Protein AF-A0A2N3E1H2-F1 (afdb_monomer_lite)

Foldseek 3Di:
DDDDDDDDDDDDDDDDDDDDDDDDDPDPPDPPPPPPPPDPVVVVVVVLVPDDQDCVLVVVLVVVLVVLLVVLVVVCCVPQNPVRVVVDDPVRVVVSCCSSVVVNCVSVVVSVVVSVVVVVVSVVVVVVVVVVCVVCPPVVVVVVVVVVVVVVVVVVVVVVVVVVVVVVVVVVVVVVVVVVVVVVVVVVVVVVVVVVVVVD

Structure (mmCIF, N/CA/C/O backbone):
data_AF-A0A2N3E1H2-F1
#
_entry.id   AF-A0A2N3E1H2-F1
#
loop_
_atom_site.group_PDB
_atom_site.id
_atom_site.type_symbol
_atom_site.label_atom_id
_atom_site.label_alt_id
_atom_site.label_comp_id
_atom_site.label_asym_id
_atom_site.label_entity_id
_atom_site.label_seq_id
_atom_site.pdbx_PDB_ins_code
_atom_site.Cartn_x
_atom_site.Cartn_y
_atom_site.Cartn_z
_atom_site.occupancy
_atom_site.B_iso_or_equiv
_atom_site.auth_seq_id
_atom_site.auth_comp_id
_atom_site.auth_asym_id
_atom_site.auth_atom_id
_atom_site.pdbx_PDB_model_num
ATOM 1 N N . MET A 1 1 ? -14.888 -95.686 50.776 1.00 40.44 1 MET A N 1
ATOM 2 C CA . MET A 1 1 ? -13.886 -95.602 51.864 1.00 40.44 1 MET A CA 1
ATOM 3 C C . MET A 1 1 ? -13.630 -94.112 52.095 1.00 40.44 1 MET A C 1
ATOM 5 O O . MET A 1 1 ? -13.231 -93.466 51.144 1.00 40.44 1 MET A O 1
ATOM 9 N N . LYS A 1 2 ? -14.212 -93.496 53.140 1.00 40.00 2 LYS A N 1
ATOM 10 C CA . LYS A 1 2 ? -13.667 -93.374 54.519 1.00 40.00 2 LYS A CA 1
ATOM 11 C C . LYS A 1 2 ? -12.636 -92.221 54.528 1.00 40.00 2 LYS A C 1
ATOM 13 O O . LYS A 1 2 ? -11.633 -92.374 53.855 1.00 40.00 2 LYS A O 1
ATOM 18 N N . ASN A 1 3 ? -12.811 -91.038 55.129 1.00 42.25 3 ASN A N 1
ATOM 19 C CA . ASN A 1 3 ? -13.480 -90.558 56.355 1.00 42.25 3 ASN A CA 1
ATOM 20 C C . ASN A 1 3 ? -13.735 -89.025 56.214 1.00 42.25 3 ASN A C 1
ATOM 22 O O . ASN A 1 3 ? -12.959 -88.378 55.520 1.00 42.25 3 ASN A O 1
ATOM 26 N N . LYS A 1 4 ? -14.874 -88.451 56.647 1.00 45.56 4 LYS A N 1
ATOM 27 C CA . LYS A 1 4 ? -15.271 -88.026 58.021 1.00 45.56 4 LYS A CA 1
ATOM 28 C C . LYS A 1 4 ? -14.518 -86.783 58.531 1.00 45.56 4 LYS A C 1
ATOM 30 O O . LYS A 1 4 ? -13.309 -86.852 58.699 1.00 45.56 4 LYS A O 1
ATOM 35 N N . ASP A 1 5 ? -15.220 -85.651 58.661 1.00 42.03 5 ASP A N 1
ATOM 36 C CA . ASP A 1 5 ? -15.651 -84.997 59.932 1.00 42.03 5 ASP A CA 1
ATOM 37 C C . ASP A 1 5 ? -14.684 -83.810 60.193 1.00 42.03 5 ASP A C 1
ATOM 39 O O . ASP A 1 5 ? -13.508 -83.946 59.890 1.00 42.03 5 ASP A O 1
ATOM 43 N N . MET A 1 6 ? -14.996 -82.585 60.625 1.00 46.97 6 MET A N 1
ATOM 44 C CA . MET A 1 6 ? -15.938 -81.973 61.575 1.00 46.97 6 MET A CA 1
ATOM 45 C C . MET A 1 6 ? -16.031 -80.472 61.183 1.00 46.97 6 MET A C 1
ATOM 47 O O . MET A 1 6 ? -15.024 -79.893 60.788 1.00 46.97 6 MET A O 1
ATOM 51 N N . ALA A 1 7 ? -17.203 -79.839 61.078 1.00 44.09 7 ALA A N 1
ATOM 52 C CA . ALA A 1 7 ? -17.885 -79.078 62.139 1.00 44.09 7 ALA A CA 1
ATOM 53 C C . ALA A 1 7 ? -17.027 -78.006 62.854 1.00 44.09 7 ALA A C 1
ATOM 55 O O . ALA A 1 7 ? -16.109 -78.366 63.584 1.00 44.09 7 ALA A O 1
ATOM 56 N N . SER A 1 8 ? -17.383 -76.722 62.682 1.00 46.22 8 SER A N 1
ATOM 57 C CA . SER A 1 8 ? -17.367 -75.611 63.673 1.00 46.22 8 SER A CA 1
ATOM 58 C C . SER A 1 8 ? -17.885 -74.337 62.964 1.00 46.22 8 SER A C 1
ATOM 60 O O . SER A 1 8 ? -17.342 -73.968 61.928 1.00 46.22 8 SER A O 1
ATOM 62 N N . SER A 1 9 ? -19.077 -73.825 63.294 1.00 38.97 9 SER A N 1
ATOM 63 C CA . SER A 1 9 ? -19.296 -72.745 64.285 1.00 38.97 9 SER A CA 1
ATOM 64 C C . SER A 1 9 ? -18.746 -71.401 63.777 1.00 38.97 9 SER A C 1
ATOM 66 O O . SER A 1 9 ? -17.544 -71.241 63.637 1.00 38.97 9 SER A O 1
ATOM 68 N N . GLU A 1 10 ? -19.605 -70.510 63.279 1.00 36.06 10 GLU A N 1
ATOM 69 C CA . GLU A 1 10 ? -20.237 -69.410 64.039 1.00 36.06 10 GLU A CA 1
ATOM 70 C C . GLU A 1 10 ? -19.417 -68.103 64.014 1.00 36.06 10 GLU A C 1
ATOM 72 O O . GLU A 1 10 ? -18.225 -68.087 64.291 1.00 36.06 10 GLU A O 1
ATOM 77 N N . THR A 1 11 ? -20.142 -67.009 63.747 1.00 35.19 11 THR A N 1
ATOM 78 C CA . THR A 1 11 ? -19.901 -65.653 64.281 1.00 35.19 11 THR A CA 1
ATOM 79 C C . THR A 1 11 ? -18.856 -64.759 63.588 1.00 35.19 11 THR A C 1
ATOM 81 O O . THR A 1 11 ? -17.674 -64.755 63.897 1.00 35.19 11 THR A O 1
ATOM 84 N N . GLN A 1 12 ? -19.357 -63.959 62.635 1.00 38.00 12 GLN A N 1
ATOM 85 C CA . GLN A 1 12 ? -19.589 -62.504 62.774 1.00 38.00 12 GLN A CA 1
ATOM 86 C C . GLN A 1 12 ? -18.510 -61.642 63.474 1.00 38.00 12 GLN A C 1
ATOM 88 O O . GLN A 1 12 ? -18.260 -61.839 64.656 1.00 38.00 12 GLN A O 1
ATOM 93 N N . GLN A 1 13 ? -17.990 -60.632 62.751 1.00 38.72 13 GLN A N 1
ATOM 94 C CA . GLN A 1 13 ? -17.466 -59.300 63.174 1.00 38.72 13 GLN A CA 1
ATOM 95 C C . GLN A 1 13 ? -16.624 -58.758 61.985 1.00 38.72 13 GLN A C 1
ATOM 97 O O . GLN A 1 13 ? -15.712 -59.451 61.554 1.00 38.72 13 GLN A O 1
ATOM 102 N N . GLU A 1 14 ? -16.834 -57.628 61.290 1.00 41.34 14 GLU A N 1
ATOM 103 C CA . GLU A 1 14 ? -17.283 -56.263 61.647 1.00 41.34 14 GLU A CA 1
ATOM 104 C C . GLU A 1 14 ? -16.809 -55.843 63.039 1.00 41.34 14 GLU A C 1
ATOM 106 O O . GLU A 1 14 ? -17.418 -56.206 64.038 1.00 41.34 14 GLU A O 1
ATOM 111 N N . THR A 1 15 ? -15.689 -55.126 63.192 1.00 41.44 15 THR A N 1
ATOM 112 C CA . THR A 1 15 ? -15.473 -53.642 63.122 1.00 41.44 15 THR A CA 1
ATOM 113 C C . THR A 1 15 ? -14.096 -53.398 63.833 1.00 41.44 15 THR A C 1
ATOM 115 O O . THR A 1 15 ? -13.708 -54.336 64.536 1.00 41.44 15 THR A O 1
ATOM 118 N N . PRO A 1 16 ? -13.321 -52.268 63.803 1.00 46.16 16 PRO A N 1
ATOM 119 C CA . PRO A 1 16 ? -13.478 -50.893 63.266 1.00 46.16 16 PRO A CA 1
ATOM 120 C C . PRO A 1 16 ? -12.367 -50.520 62.244 1.00 46.16 16 PRO A C 1
ATOM 122 O O . PRO A 1 16 ? -11.346 -51.184 62.149 1.00 46.16 16 PRO A O 1
ATOM 125 N N . GLY A 1 17 ? -12.512 -49.536 61.354 1.00 38.97 17 GLY A N 1
ATOM 126 C CA . GLY A 1 17 ? -12.619 -48.110 61.659 1.00 38.97 17 GLY A CA 1
ATOM 127 C C . GLY A 1 17 ? -11.226 -47.489 61.830 1.00 38.97 17 GLY A C 1
ATOM 128 O O . GLY A 1 17 ? -10.695 -47.539 62.928 1.00 38.97 17 GLY A O 1
ATOM 129 N N . ASP A 1 18 ? -10.660 -46.910 60.766 1.00 40.12 18 ASP A N 1
ATOM 130 C CA . ASP A 1 18 ? -10.094 -45.553 60.814 1.00 40.12 18 ASP A CA 1
ATOM 131 C C . ASP A 1 18 ? -9.856 -45.002 59.397 1.00 40.12 18 ASP A C 1
ATOM 133 O O . ASP A 1 18 ? -9.586 -45.721 58.434 1.00 40.12 18 ASP A O 1
ATOM 137 N N . ALA A 1 19 ? -10.038 -43.697 59.299 1.00 49.62 19 ALA A N 1
ATOM 138 C CA . ALA A 1 19 ? -9.967 -42.847 58.138 1.00 49.62 19 ALA A CA 1
ATOM 139 C C . ALA A 1 19 ? -8.574 -42.814 57.494 1.00 49.62 19 ALA A C 1
ATOM 141 O O . ALA A 1 19 ? -7.560 -42.844 58.182 1.00 49.62 19 ALA A O 1
ATOM 142 N N . THR A 1 20 ? -8.511 -42.574 56.181 1.00 42.84 20 THR A N 1
ATOM 143 C CA . THR A 1 20 ? -7.943 -41.313 55.664 1.00 42.84 20 THR A CA 1
ATOM 144 C C . THR A 1 20 ? -8.089 -41.172 54.146 1.00 42.84 20 THR A C 1
ATOM 146 O O . THR A 1 20 ? -7.739 -42.049 53.366 1.00 42.84 20 THR A O 1
ATOM 149 N N . ALA A 1 21 ? -8.538 -39.974 53.767 1.00 47.69 21 ALA A N 1
ATOM 150 C CA . ALA A 1 21 ? -8.158 -39.238 52.565 1.00 47.69 21 ALA A CA 1
ATOM 151 C C . ALA A 1 21 ? -8.582 -39.800 51.196 1.00 47.69 21 ALA A C 1
ATOM 153 O O . ALA A 1 21 ? -7.833 -40.463 50.477 1.00 47.69 21 ALA A O 1
ATOM 154 N N . GLY A 1 22 ? -9.770 -39.356 50.776 1.00 38.75 22 GLY A N 1
ATOM 155 C CA . GLY A 1 22 ? -10.135 -39.247 49.371 1.00 38.75 22 GLY A CA 1
ATOM 156 C C . GLY A 1 22 ? -9.111 -38.412 48.598 1.00 38.75 22 GLY A C 1
ATOM 157 O O . GLY A 1 22 ? -8.757 -37.296 48.976 1.00 38.75 22 GLY A O 1
ATOM 158 N N . LYS A 1 23 ? -8.632 -38.982 47.498 1.00 42.47 23 LYS A N 1
ATOM 159 C CA . LYS A 1 23 ? -7.781 -38.321 46.515 1.00 42.47 23 LYS A CA 1
ATOM 160 C C . LYS A 1 23 ? -8.720 -37.614 45.526 1.00 42.47 23 LYS A C 1
ATOM 162 O O . LYS A 1 23 ? -9.510 -38.315 44.892 1.00 42.47 23 LYS A O 1
ATOM 167 N N . PRO A 1 24 ? -8.709 -36.275 45.403 1.00 44.72 24 PRO A N 1
ATOM 168 C CA . PRO A 1 24 ? -9.613 -35.603 44.483 1.00 44.72 24 PRO A CA 1
ATOM 169 C C . PRO A 1 24 ? -9.214 -35.973 43.056 1.00 44.72 24 PRO A C 1
ATOM 171 O O . PRO A 1 24 ? -8.055 -35.825 42.658 1.00 44.72 24 PRO A O 1
ATOM 174 N N . ALA A 1 25 ? -10.178 -36.511 42.309 1.00 49.69 25 ALA A N 1
ATOM 175 C CA . ALA A 1 25 ? -10.077 -36.658 40.871 1.00 49.69 25 ALA A CA 1
ATOM 176 C C . ALA A 1 25 ? -9.791 -35.268 40.302 1.00 49.69 25 ALA A C 1
ATOM 178 O O . ALA A 1 25 ? -10.609 -34.362 40.435 1.00 49.69 25 ALA A O 1
ATOM 179 N N . ALA A 1 26 ? -8.591 -35.098 39.752 1.00 49.69 26 ALA A N 1
ATOM 180 C CA . ALA A 1 26 ? -8.207 -33.888 39.058 1.00 49.69 26 ALA A CA 1
ATOM 181 C C . ALA A 1 26 ? -9.208 -33.669 37.920 1.00 49.69 26 ALA A C 1
ATOM 183 O O . ALA A 1 26 ? -9.205 -34.404 36.931 1.00 49.69 26 ALA A O 1
ATOM 184 N N . GLU A 1 27 ? -10.092 -32.689 38.112 1.00 51.31 27 GLU A N 1
ATOM 185 C CA . GLU A 1 27 ? -10.867 -32.059 37.056 1.00 51.31 27 GLU A CA 1
ATOM 186 C C . GLU A 1 27 ? -9.931 -31.819 35.876 1.00 51.31 27 GLU A C 1
ATOM 188 O O . GLU A 1 27 ? -8.914 -31.129 35.987 1.00 51.31 27 GLU A O 1
ATOM 193 N N . ALA A 1 28 ? -10.257 -32.450 34.751 1.00 49.16 28 ALA A N 1
ATOM 194 C CA . ALA A 1 28 ? -9.660 -32.137 33.474 1.00 49.16 28 ALA A CA 1
ATOM 195 C C . ALA A 1 28 ? -9.898 -30.645 33.234 1.00 49.16 28 ALA A C 1
ATOM 197 O O . ALA A 1 28 ? -11.015 -30.235 32.919 1.00 49.16 28 ALA A O 1
ATOM 198 N N . GLY A 1 29 ? -8.859 -29.841 33.465 1.00 45.62 29 GLY A N 1
ATOM 199 C CA . GLY A 1 29 ? -8.899 -28.407 33.249 1.00 45.62 29 GLY A CA 1
ATOM 200 C C . GLY A 1 29 ? -9.449 -28.147 31.857 1.00 45.62 29 GLY A C 1
ATOM 201 O O . GLY A 1 29 ? -8.883 -28.617 30.866 1.00 45.62 29 GLY A O 1
ATOM 202 N N . ALA A 1 30 ? -10.576 -27.437 31.794 1.00 55.38 30 ALA A N 1
ATOM 203 C CA . ALA A 1 30 ? -11.073 -26.882 30.550 1.00 55.38 30 ALA A CA 1
ATOM 204 C C . ALA A 1 30 ? -9.882 -26.229 29.834 1.00 55.38 30 ALA A C 1
ATOM 206 O O . ALA A 1 30 ? -9.104 -25.532 30.499 1.00 55.38 30 ALA A O 1
ATOM 207 N N . PRO A 1 31 ? -9.677 -26.470 28.525 1.00 53.56 31 PRO A N 1
ATOM 208 C CA . PRO A 1 31 ? -8.591 -25.814 27.823 1.00 53.56 31 PRO A CA 1
ATOM 209 C C . PRO A 1 31 ? -8.798 -24.320 28.034 1.00 53.56 31 PRO A C 1
ATOM 211 O O . PRO A 1 31 ? -9.847 -23.782 27.673 1.00 53.56 31 PRO A O 1
ATOM 214 N N . VAL A 1 32 ? -7.834 -23.675 28.692 1.00 59.47 32 VAL A N 1
ATOM 215 C CA . VAL A 1 32 ? -7.809 -22.226 28.849 1.00 59.47 32 VAL A CA 1
ATOM 216 C C . VAL A 1 32 ? -7.665 -21.678 27.439 1.00 59.47 32 VAL A C 1
ATOM 218 O O . VAL A 1 32 ? -6.566 -21.535 26.910 1.00 59.47 32 VAL A O 1
ATOM 221 N N . ARG A 1 33 ? -8.807 -21.476 26.782 1.00 55.88 33 ARG A N 1
ATOM 222 C CA . ARG A 1 33 ? -8.895 -20.878 25.465 1.00 55.88 33 ARG A CA 1
ATOM 223 C C . ARG A 1 33 ? -8.459 -19.441 25.663 1.00 55.88 33 ARG A C 1
ATOM 225 O O . ARG A 1 33 ? -9.123 -18.694 26.383 1.00 55.88 33 ARG A O 1
ATOM 232 N N . ALA A 1 34 ? -7.303 -19.086 25.110 1.00 57.81 34 ALA A N 1
ATOM 233 C CA . ALA A 1 34 ? -6.799 -17.731 25.205 1.00 57.81 34 ALA A CA 1
ATOM 234 C C . ALA A 1 34 ? -7.911 -16.791 24.728 1.00 57.81 34 ALA A C 1
ATOM 236 O O . ALA A 1 34 ? -8.460 -16.974 23.641 1.00 57.81 34 ALA A O 1
ATOM 237 N N . ALA A 1 35 ? -8.263 -15.803 25.553 1.00 58.62 35 ALA A N 1
ATOM 238 C CA . ALA A 1 35 ? -9.447 -14.952 25.393 1.00 58.62 35 ALA A CA 1
ATOM 239 C C . ALA A 1 35 ? -9.486 -14.123 24.086 1.00 58.62 35 ALA A C 1
ATOM 241 O O . ALA A 1 35 ? -10.371 -13.294 23.900 1.00 58.62 35 ALA A O 1
ATOM 242 N N . ASN A 1 36 ? -8.522 -14.322 23.186 1.00 59.94 36 ASN A N 1
ATOM 243 C CA . ASN A 1 36 ? -8.305 -13.547 21.977 1.00 59.94 36 ASN A CA 1
ATOM 244 C C . ASN A 1 36 ? -8.174 -14.399 20.693 1.00 59.94 36 ASN A C 1
ATOM 246 O O . ASN A 1 36 ? -7.967 -13.839 19.618 1.00 59.94 36 ASN A O 1
ATOM 250 N N . GLU A 1 37 ? -8.273 -15.732 20.762 1.00 55.22 37 GLU A N 1
ATOM 251 C CA . GLU A 1 37 ? -7.970 -16.599 19.605 1.00 55.22 37 GLU A CA 1
ATOM 252 C C . GLU A 1 37 ? -9.117 -16.758 18.593 1.00 55.22 37 GLU A C 1
ATOM 254 O O . GLU A 1 37 ? -8.860 -17.066 17.432 1.00 55.22 37 GLU A O 1
ATOM 259 N N . ASP A 1 38 ? -10.366 -16.455 18.958 1.00 56.75 38 ASP A N 1
ATOM 260 C CA . ASP A 1 38 ? -11.521 -16.688 18.074 1.00 56.75 38 ASP A CA 1
ATOM 261 C C . ASP A 1 38 ? -12.129 -15.429 17.451 1.00 56.75 38 ASP A C 1
ATOM 263 O O . ASP A 1 38 ? -13.187 -15.513 16.825 1.00 56.75 38 ASP A O 1
ATOM 267 N N . SER A 1 39 ? -11.516 -14.245 17.589 1.00 57.53 39 SER A N 1
ATOM 268 C CA . SER A 1 39 ? -12.116 -13.076 16.941 1.00 57.53 39 SER A CA 1
ATOM 269 C C . SER A 1 39 ? -11.945 -13.190 15.411 1.00 57.53 39 SER A C 1
ATOM 271 O O . SER A 1 39 ? -10.812 -13.194 14.914 1.00 57.53 39 SER A O 1
ATOM 273 N N . PRO A 1 40 ? -13.033 -13.240 14.611 1.00 58.72 40 PRO A N 1
ATOM 274 C CA . PRO A 1 40 ? -12.938 -13.243 13.143 1.00 58.72 40 PRO A CA 1
ATOM 275 C C . PRO A 1 40 ? -12.176 -12.010 12.617 1.00 58.72 40 PRO A C 1
ATOM 277 O O . PRO A 1 40 ? -11.589 -12.021 11.533 1.00 58.72 40 PRO A O 1
ATOM 280 N N . THR A 1 41 ? -12.121 -10.962 13.439 1.00 59.78 41 THR A N 1
ATOM 281 C CA . THR A 1 41 ? -11.363 -9.725 13.270 1.00 59.78 41 THR A CA 1
ATOM 282 C C . THR A 1 41 ? -9.841 -9.932 13.287 1.00 59.78 41 THR A C 1
ATOM 284 O O . THR A 1 41 ? -9.145 -9.334 12.465 1.00 59.78 41 THR A O 1
ATOM 287 N N . GLY A 1 42 ? -9.307 -10.790 14.166 1.00 59.75 42 GLY A N 1
ATOM 288 C CA . GLY A 1 42 ? -7.865 -11.058 14.273 1.00 59.75 42 GLY A CA 1
ATOM 289 C C . GLY A 1 42 ? -7.310 -11.794 13.049 1.00 59.75 42 GLY A C 1
ATOM 290 O O . GLY A 1 42 ? -6.283 -11.407 12.486 1.00 59.75 42 GLY A O 1
A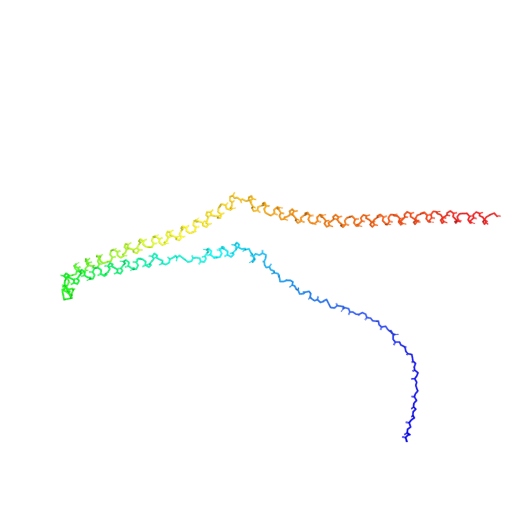TOM 291 N N . GLY A 1 43 ? -8.056 -12.785 12.550 1.00 62.00 43 GLY A N 1
ATOM 292 C CA . GLY A 1 43 ? -7.719 -13.497 11.313 1.00 62.00 43 GLY A CA 1
ATOM 293 C C . GLY A 1 43 ? -7.795 -12.611 10.061 1.00 62.00 43 GLY A C 1
ATOM 294 O O . GLY A 1 43 ? -6.998 -12.772 9.133 1.00 62.00 43 GLY A O 1
ATOM 295 N N . ALA A 1 44 ? -8.713 -11.638 10.033 1.00 62.25 44 ALA A N 1
ATOM 296 C CA . ALA A 1 44 ? -8.801 -10.652 8.956 1.00 62.25 44 ALA A CA 1
ATOM 297 C C . ALA A 1 44 ? -7.617 -9.669 8.971 1.00 62.25 44 ALA A C 1
ATOM 299 O O . ALA A 1 44 ? -7.057 -9.375 7.912 1.00 62.25 44 ALA A O 1
ATOM 300 N N . LEU A 1 45 ? -7.187 -9.219 10.155 1.00 61.56 45 LEU A N 1
ATOM 301 C CA . LEU A 1 45 ? -6.036 -8.327 10.317 1.00 61.56 45 LEU A CA 1
ATOM 302 C C . LEU A 1 45 ? -4.726 -9.012 9.892 1.00 61.56 45 LEU A C 1
ATOM 304 O O . LEU A 1 45 ? -3.939 -8.432 9.143 1.00 61.56 45 LEU A O 1
ATOM 308 N N . TYR A 1 46 ? -4.546 -10.286 10.257 1.00 63.50 46 TYR A N 1
ATOM 309 C CA . TYR A 1 46 ? -3.402 -11.088 9.815 1.00 63.50 46 TYR A CA 1
ATOM 310 C C . TYR A 1 46 ? -3.354 -11.238 8.284 1.00 63.50 46 TYR A C 1
ATOM 312 O O . TYR A 1 46 ? -2.299 -11.072 7.671 1.00 63.50 46 TYR A O 1
ATOM 320 N N . ARG A 1 47 ? -4.502 -11.466 7.622 1.00 60.34 47 ARG A N 1
ATOM 321 C CA . ARG A 1 47 ? -4.570 -11.530 6.147 1.00 60.34 47 ARG A CA 1
ATOM 322 C C . ARG A 1 47 ? -4.324 -10.183 5.460 1.00 60.34 47 ARG A C 1
ATOM 324 O O . ARG A 1 47 ? -3.834 -10.180 4.331 1.00 60.34 47 ARG A O 1
ATOM 331 N N . MET A 1 48 ? -4.655 -9.058 6.097 1.00 59.97 48 MET A N 1
ATOM 332 C CA . MET A 1 48 ? -4.345 -7.722 5.567 1.00 59.97 48 MET A CA 1
ATOM 333 C C . MET A 1 48 ? -2.846 -7.423 5.642 1.00 59.97 48 MET A C 1
ATOM 335 O O . MET A 1 48 ? -2.288 -6.905 4.680 1.00 59.97 48 MET A O 1
ATOM 339 N N . ILE A 1 49 ? -2.183 -7.833 6.727 1.00 61.97 49 ILE A N 1
ATOM 340 C CA . ILE A 1 49 ? -0.729 -7.697 6.899 1.00 61.97 49 ILE A CA 1
ATOM 341 C C . ILE A 1 49 ? 0.033 -8.655 5.964 1.00 61.97 49 ILE A C 1
ATOM 343 O O . ILE A 1 49 ? 1.080 -8.305 5.425 1.00 61.97 49 ILE A O 1
ATOM 347 N N . ALA A 1 50 ? -0.507 -9.849 5.707 1.00 58.88 50 ALA A N 1
ATOM 348 C CA . ALA A 1 50 ? 0.126 -10.857 4.856 1.00 58.88 50 ALA A CA 1
ATOM 349 C C . ALA A 1 50 ? -0.034 -10.619 3.339 1.00 58.88 50 ALA A C 1
ATOM 351 O O . ALA A 1 50 ? 0.541 -11.367 2.538 1.00 58.88 50 ALA A O 1
ATOM 352 N N . ARG A 1 51 ? -0.804 -9.609 2.900 1.00 60.44 51 ARG A N 1
ATOM 353 C CA . ARG A 1 51 ? -0.957 -9.305 1.469 1.00 60.44 51 ARG A CA 1
ATOM 354 C C . ARG A 1 51 ? 0.341 -8.725 0.914 1.00 60.44 51 ARG A C 1
ATOM 356 O O . ARG A 1 51 ? 0.612 -7.534 1.007 1.00 60.44 51 ARG A O 1
ATOM 363 N N . ARG A 1 52 ? 1.134 -9.590 0.282 1.00 59.47 52 ARG A N 1
ATOM 364 C CA . ARG A 1 52 ? 2.322 -9.177 -0.468 1.00 59.47 52 ARG A CA 1
ATOM 365 C C . ARG A 1 52 ? 1.908 -8.271 -1.640 1.00 59.47 52 ARG A C 1
ATOM 367 O O . ARG A 1 52 ? 0.928 -8.589 -2.322 1.00 59.47 52 ARG A O 1
ATOM 374 N N . PRO A 1 53 ? 2.634 -7.168 -1.892 1.00 64.81 53 PRO A N 1
ATOM 375 C CA . PRO A 1 53 ? 2.325 -6.249 -2.981 1.00 64.81 53 PRO A CA 1
ATOM 376 C C . PRO A 1 53 ? 2.351 -6.979 -4.329 1.00 64.81 53 PRO A C 1
ATOM 378 O O . PRO A 1 53 ? 3.113 -7.930 -4.534 1.00 64.81 53 PRO A O 1
ATOM 381 N N . SER A 1 54 ? 1.473 -6.573 -5.250 1.00 70.38 54 SER A N 1
ATOM 382 C CA . SER A 1 54 ? 1.316 -7.283 -6.520 1.00 70.38 54 SER A CA 1
ATOM 383 C C . SER A 1 54 ? 2.604 -7.194 -7.346 1.00 70.38 54 SER A C 1
ATOM 385 O O . SER A 1 54 ? 3.114 -6.109 -7.613 1.00 70.38 54 SER A O 1
ATOM 387 N N . LYS A 1 55 ? 3.109 -8.339 -7.815 1.00 78.19 55 LYS A N 1
ATOM 388 C CA . LYS A 1 55 ? 4.315 -8.408 -8.661 1.00 78.19 55 LYS A CA 1
ATOM 389 C C . LYS A 1 55 ? 4.095 -7.883 -10.093 1.00 78.19 55 LYS A C 1
ATOM 391 O O . LYS A 1 55 ? 4.991 -7.985 -10.921 1.00 78.19 55 LYS A O 1
ATOM 396 N N . ARG A 1 56 ? 2.911 -7.338 -10.407 1.00 85.00 56 ARG A N 1
ATOM 397 C CA . ARG A 1 56 ? 2.526 -6.916 -11.767 1.00 85.00 56 ARG A CA 1
ATOM 398 C C . ARG A 1 56 ? 3.328 -5.709 -12.258 1.00 85.00 56 ARG A C 1
ATOM 400 O O . ARG A 1 56 ? 3.710 -5.680 -13.419 1.00 85.00 56 ARG A O 1
ATOM 407 N N . ILE A 1 57 ? 3.607 -4.748 -11.376 1.00 87.31 57 ILE A N 1
ATOM 408 C CA . ILE A 1 57 ? 4.362 -3.529 -11.710 1.00 87.31 57 ILE A CA 1
ATOM 409 C C . ILE A 1 57 ? 5.824 -3.841 -12.071 1.00 87.31 57 ILE A C 1
ATOM 411 O O . ILE A 1 57 ? 6.233 -3.474 -13.173 1.00 87.31 57 ILE A O 1
ATOM 415 N N . PRO A 1 58 ? 6.611 -4.553 -11.234 1.00 87.50 58 PRO A N 1
ATOM 416 C CA . PRO A 1 58 ? 7.982 -4.894 -11.613 1.00 87.50 58 PRO A CA 1
ATOM 417 C C . PRO A 1 58 ? 8.030 -5.818 -12.838 1.00 87.50 58 PRO A C 1
ATOM 419 O O . PRO A 1 58 ? 8.928 -5.684 -13.660 1.00 87.50 58 PRO A O 1
ATOM 422 N N . LEU A 1 59 ? 7.040 -6.702 -13.022 1.00 92.12 59 LEU A N 1
ATOM 423 C CA . LEU A 1 59 ? 6.938 -7.520 -14.235 1.00 92.12 59 LEU A CA 1
ATOM 424 C C . LEU A 1 59 ? 6.764 -6.657 -15.496 1.00 92.12 59 LEU A C 1
ATOM 426 O O . LEU A 1 59 ? 7.467 -6.865 -16.481 1.00 92.12 59 LEU A O 1
ATOM 430 N N . ALA A 1 60 ? 5.857 -5.676 -15.468 1.00 92.00 60 ALA A N 1
ATOM 431 C CA . ALA A 1 60 ? 5.645 -4.762 -16.590 1.00 92.00 60 ALA A CA 1
ATOM 432 C C . ALA A 1 60 ? 6.908 -3.945 -16.911 1.00 92.00 60 ALA A C 1
ATOM 434 O O . ALA A 1 60 ? 7.237 -3.766 -18.081 1.00 92.00 60 ALA A O 1
ATOM 435 N N . ALA A 1 61 ? 7.648 -3.514 -15.885 1.00 93.50 61 ALA A N 1
ATOM 436 C CA . ALA A 1 61 ? 8.919 -2.810 -16.048 1.00 93.50 61 ALA A CA 1
ATOM 437 C C . ALA A 1 61 ? 9.984 -3.677 -16.735 1.00 93.50 61 ALA A C 1
ATOM 439 O O . ALA A 1 61 ? 10.666 -3.208 -17.643 1.00 93.50 61 ALA A O 1
ATOM 440 N N . VAL A 1 62 ? 10.086 -4.956 -16.353 1.00 95.00 62 VAL A N 1
ATOM 441 C CA . VAL A 1 62 ? 10.993 -5.917 -17.000 1.00 95.00 62 VAL A CA 1
ATOM 442 C C . VAL A 1 62 ? 10.626 -6.110 -18.470 1.00 95.00 62 VAL A C 1
ATOM 444 O O . VAL A 1 62 ? 11.505 -6.051 -19.324 1.00 95.00 62 VAL A O 1
ATOM 447 N N . LEU A 1 63 ? 9.340 -6.287 -18.787 1.00 96.81 63 LEU A N 1
ATOM 448 C CA . LEU A 1 63 ? 8.886 -6.448 -20.173 1.00 96.81 63 LEU A CA 1
ATOM 449 C C . LEU A 1 63 ? 9.161 -5.198 -21.018 1.00 96.81 63 LEU A C 1
ATOM 451 O O . LEU A 1 63 ? 9.667 -5.316 -22.131 1.00 96.81 63 LEU A O 1
ATOM 455 N N . ALA A 1 64 ? 8.879 -4.009 -20.481 1.00 96.38 64 ALA A N 1
ATOM 456 C CA . A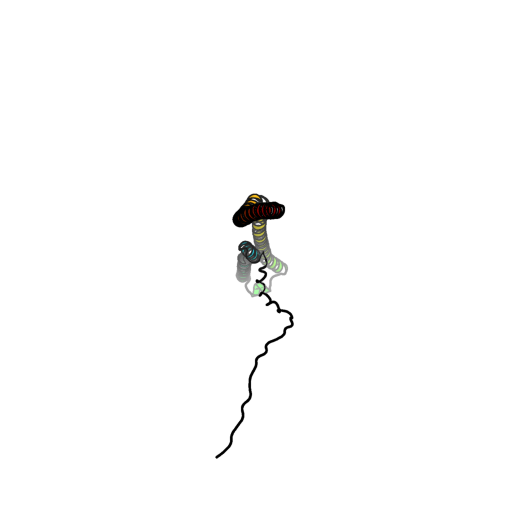LA A 1 64 ? 9.178 -2.746 -21.149 1.00 96.38 64 ALA A CA 1
ATOM 457 C C . ALA A 1 64 ? 10.690 -2.561 -21.368 1.00 96.38 64 ALA A C 1
ATOM 459 O O . ALA A 1 64 ? 11.107 -2.153 -22.449 1.00 96.38 64 ALA A O 1
ATOM 460 N N . GLY A 1 65 ? 11.514 -2.918 -20.376 1.00 96.44 65 GLY A N 1
ATOM 461 C CA . GLY A 1 65 ? 12.972 -2.887 -20.485 1.00 96.44 65 GLY A CA 1
ATOM 462 C C . GLY A 1 65 ? 13.511 -3.855 -21.540 1.00 96.44 65 GLY A C 1
ATOM 463 O O . GLY A 1 65 ? 14.346 -3.466 -22.350 1.00 96.44 65 GLY A O 1
ATOM 464 N N . LEU A 1 66 ? 13.000 -5.090 -21.588 1.00 97.38 66 LEU A N 1
ATOM 465 C CA . LEU A 1 66 ? 13.371 -6.071 -22.615 1.00 97.38 66 LEU A CA 1
ATOM 466 C C . LEU A 1 66 ? 12.967 -5.610 -24.016 1.00 97.38 66 LEU A C 1
ATOM 468 O O . LEU A 1 66 ? 13.754 -5.742 -24.950 1.00 97.38 66 LEU A O 1
ATOM 472 N N . LEU A 1 67 ? 11.769 -5.042 -24.161 1.00 97.81 67 LEU A N 1
ATOM 473 C CA . LEU A 1 67 ? 11.299 -4.495 -25.430 1.00 97.81 67 LEU A CA 1
ATOM 474 C C . LEU A 1 67 ? 12.174 -3.322 -25.891 1.00 97.81 67 LEU A C 1
ATOM 476 O O . LEU A 1 67 ? 12.540 -3.261 -27.061 1.00 97.81 67 LEU A O 1
ATOM 480 N N . TRP A 1 68 ? 12.562 -2.433 -24.973 1.00 97.56 68 TRP A N 1
ATOM 481 C CA . TRP A 1 68 ? 13.474 -1.332 -25.275 1.00 97.56 68 TRP A CA 1
ATOM 482 C C . TRP A 1 68 ? 14.858 -1.826 -25.701 1.00 97.56 68 TRP A C 1
ATOM 484 O O . TRP A 1 68 ? 15.351 -1.428 -26.754 1.00 97.56 68 TRP A O 1
ATOM 494 N N . LEU A 1 69 ? 15.472 -2.729 -24.928 1.00 96.88 69 LEU A N 1
ATOM 495 C CA . LEU A 1 69 ? 16.772 -3.304 -25.284 1.00 96.88 69 LEU A CA 1
ATOM 496 C C . LEU A 1 69 ? 16.712 -4.049 -26.618 1.00 96.88 69 LEU A C 1
ATOM 498 O O . LEU A 1 69 ? 17.628 -3.918 -27.425 1.00 96.88 69 LEU A O 1
ATOM 502 N N . GLY A 1 70 ? 15.626 -4.781 -26.874 1.00 96.94 70 GLY A N 1
ATOM 503 C CA . GLY A 1 70 ? 15.383 -5.435 -28.155 1.00 96.94 70 GLY A CA 1
ATOM 504 C C . GLY A 1 70 ? 15.293 -4.436 -29.310 1.00 96.94 70 GLY A C 1
ATOM 505 O O . GLY A 1 70 ? 15.904 -4.659 -30.351 1.00 96.94 70 GLY A O 1
ATOM 506 N N . ALA A 1 71 ? 14.599 -3.310 -29.119 1.00 96.69 71 ALA A N 1
ATOM 507 C CA . ALA A 1 71 ? 14.500 -2.250 -30.120 1.00 96.69 71 ALA A CA 1
ATOM 508 C C . ALA A 1 71 ? 15.857 -1.582 -30.397 1.00 96.69 71 ALA A C 1
ATOM 510 O O . ALA A 1 71 ? 16.217 -1.393 -31.558 1.00 96.69 71 ALA A O 1
ATOM 511 N N . VAL A 1 72 ? 16.636 -1.281 -29.352 1.00 95.44 72 VAL A N 1
ATOM 512 C CA . VAL A 1 72 ? 17.994 -0.730 -29.492 1.00 95.44 72 VAL A CA 1
ATOM 513 C C . VAL A 1 72 ? 18.903 -1.724 -30.214 1.00 95.44 72 VAL A C 1
ATOM 515 O O . VAL A 1 72 ? 19.572 -1.349 -31.172 1.00 95.44 72 VAL A O 1
ATOM 518 N N . ALA A 1 73 ? 18.891 -2.999 -29.819 1.00 94.81 73 ALA A N 1
ATOM 519 C CA . ALA A 1 73 ? 19.689 -4.037 -30.464 1.00 94.81 73 ALA A CA 1
ATOM 520 C C . ALA A 1 73 ? 19.316 -4.213 -31.945 1.00 94.81 73 ALA A C 1
ATOM 522 O O . ALA A 1 73 ? 20.202 -4.247 -32.797 1.00 94.81 73 ALA A O 1
ATOM 523 N N . ALA A 1 74 ? 18.019 -4.260 -32.267 1.00 95.75 74 ALA A N 1
ATOM 524 C CA . ALA A 1 74 ? 17.537 -4.360 -33.643 1.00 95.75 74 ALA A CA 1
ATOM 525 C C . ALA A 1 74 ? 17.935 -3.137 -34.486 1.00 95.75 74 ALA A C 1
ATOM 527 O O . ALA A 1 74 ? 18.374 -3.290 -35.626 1.00 95.75 74 ALA A O 1
ATOM 528 N N . PHE A 1 75 ? 17.836 -1.930 -33.919 1.00 94.56 75 PHE A N 1
ATOM 529 C CA . PHE A 1 75 ? 18.260 -0.695 -34.576 1.00 94.56 75 PHE A CA 1
ATOM 530 C C . PHE A 1 75 ? 19.766 -0.688 -34.867 1.00 94.56 75 PHE A C 1
ATOM 532 O O . PHE A 1 75 ? 20.173 -0.416 -35.996 1.00 94.56 75 PHE A O 1
ATOM 539 N N . LEU A 1 76 ? 20.593 -1.028 -33.874 1.00 94.19 76 LEU A N 1
ATOM 540 C CA . LEU A 1 76 ? 22.049 -1.080 -34.024 1.00 94.19 76 LEU A CA 1
ATOM 541 C C . LEU A 1 76 ? 22.471 -2.120 -35.061 1.00 94.19 76 LEU A C 1
ATOM 543 O O . LEU A 1 76 ? 23.294 -1.826 -35.927 1.00 94.19 76 LEU A O 1
ATOM 547 N N . TRP A 1 77 ? 21.862 -3.306 -35.016 1.00 94.06 77 TRP A N 1
ATOM 548 C CA . TRP A 1 77 ? 22.133 -4.366 -35.980 1.00 94.06 77 TRP A CA 1
ATOM 549 C C . TRP A 1 77 ? 21.751 -3.951 -37.402 1.00 94.06 77 TRP A C 1
ATOM 551 O O . TRP A 1 77 ? 22.529 -4.155 -38.329 1.00 94.06 77 TRP A O 1
ATOM 561 N N . GLY A 1 78 ? 20.583 -3.328 -37.586 1.00 93.94 78 GLY A N 1
ATOM 562 C CA . GLY A 1 78 ? 20.139 -2.844 -38.894 1.00 93.94 78 GLY A CA 1
ATOM 563 C C . GLY A 1 78 ? 20.987 -1.690 -39.437 1.00 93.94 78 GLY A C 1
ATOM 564 O O . GLY A 1 78 ? 21.179 -1.587 -40.646 1.00 93.94 78 GLY A O 1
ATOM 565 N N . ARG A 1 79 ? 21.512 -0.827 -38.559 1.00 92.94 79 ARG A N 1
ATOM 566 C CA . ARG A 1 79 ? 22.286 0.356 -38.956 1.00 92.94 79 ARG A CA 1
ATOM 567 C C . ARG A 1 79 ? 23.765 0.070 -39.211 1.00 92.94 79 ARG A C 1
ATOM 569 O O . ARG A 1 79 ? 24.330 0.678 -40.122 1.00 92.94 79 ARG A O 1
ATOM 576 N N . TYR A 1 80 ? 24.395 -0.765 -38.389 1.00 91.50 80 TYR A N 1
ATOM 577 C CA . TYR A 1 80 ? 25.847 -0.985 -38.397 1.00 91.50 80 TYR A CA 1
ATOM 578 C C . TYR A 1 80 ? 26.238 -2.418 -38.781 1.00 91.50 80 TYR A C 1
ATOM 580 O O . TYR A 1 80 ? 27.360 -2.639 -39.230 1.00 91.50 80 TYR A O 1
ATOM 588 N N . GLY A 1 81 ? 25.334 -3.393 -38.643 1.00 89.94 81 GLY A N 1
ATOM 589 C CA . GLY A 1 81 ? 25.673 -4.811 -38.768 1.00 89.94 81 GLY A CA 1
ATOM 590 C C . GLY A 1 81 ? 26.606 -5.295 -37.651 1.00 89.94 81 GLY A C 1
ATOM 591 O O . GLY A 1 81 ? 27.038 -4.523 -36.797 1.00 89.94 81 GLY A O 1
ATOM 592 N N . ALA A 1 82 ? 26.922 -6.591 -37.643 1.00 86.94 82 ALA A N 1
ATOM 593 C CA . ALA A 1 82 ? 27.779 -7.181 -36.610 1.00 86.94 82 ALA A CA 1
ATOM 594 C C . ALA A 1 82 ? 29.224 -6.648 -36.662 1.00 86.94 82 ALA A C 1
ATOM 596 O O . ALA A 1 82 ? 29.809 -6.344 -35.626 1.00 86.94 82 ALA A O 1
ATOM 597 N N . GLU A 1 83 ? 29.782 -6.498 -37.867 1.00 88.19 83 GLU A N 1
ATOM 598 C CA . GLU A 1 83 ? 31.157 -6.020 -38.068 1.00 88.19 83 GLU A CA 1
ATOM 599 C C . GLU A 1 83 ? 31.290 -4.527 -37.765 1.00 88.19 83 GLU A C 1
ATOM 601 O O . GLU A 1 83 ? 32.210 -4.126 -37.057 1.00 88.19 83 GLU A O 1
ATOM 606 N N . GLY A 1 84 ? 30.331 -3.713 -38.220 1.00 87.88 84 GLY A N 1
ATOM 607 C CA . GLY A 1 84 ? 30.332 -2.280 -37.940 1.00 87.88 84 GLY A CA 1
ATOM 608 C C . GLY A 1 84 ? 30.187 -1.984 -36.453 1.00 87.88 84 GLY A C 1
ATOM 609 O O . GLY A 1 84 ? 30.757 -1.000 -35.993 1.00 87.88 84 GLY A O 1
ATOM 610 N N . LEU A 1 85 ? 29.505 -2.855 -35.692 1.00 87.38 85 LEU A N 1
ATOM 611 C CA . LEU A 1 85 ? 29.368 -2.707 -34.244 1.00 87.38 85 LEU A CA 1
ATOM 612 C C . LEU A 1 85 ? 30.699 -2.889 -33.492 1.00 87.38 85 LEU A C 1
ATOM 614 O O . LEU A 1 85 ? 30.925 -2.255 -32.465 1.00 87.38 85 LEU A O 1
ATOM 618 N N . ALA A 1 86 ? 31.591 -3.739 -34.010 1.00 87.25 86 ALA A N 1
ATOM 619 C CA . ALA A 1 86 ? 32.907 -3.991 -33.421 1.00 87.25 86 ALA A CA 1
ATOM 620 C C . ALA A 1 86 ? 33.910 -2.854 -33.683 1.00 87.25 86 ALA A C 1
ATOM 622 O O . ALA A 1 86 ? 34.936 -2.771 -33.013 1.00 87.25 86 ALA A O 1
ATOM 623 N N . THR A 1 87 ? 33.613 -1.982 -34.647 1.00 91.69 87 THR A N 1
ATOM 624 C CA . THR A 1 87 ? 34.476 -0.866 -35.050 1.00 91.69 87 THR A CA 1
ATOM 625 C C . THR A 1 87 ? 34.009 0.492 -34.523 1.00 91.69 87 THR A C 1
ATOM 627 O O . THR A 1 87 ? 34.539 1.512 -34.963 1.00 91.69 87 THR A O 1
ATOM 630 N N . LEU A 1 88 ? 33.015 0.537 -33.622 1.00 90.25 88 LEU A N 1
ATOM 631 C CA . LEU A 1 88 ? 32.538 1.804 -33.052 1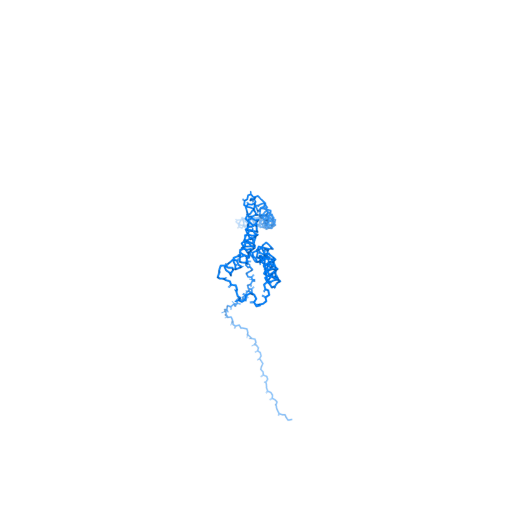.00 90.25 88 LEU A CA 1
ATOM 632 C C . LEU A 1 88 ? 33.673 2.540 -32.337 1.00 90.25 88 LEU A C 1
ATOM 634 O O . LEU A 1 88 ? 34.453 1.952 -31.586 1.00 90.25 88 LEU A O 1
ATOM 638 N N . GLY A 1 89 ? 33.708 3.860 -32.515 1.00 92.69 89 GLY A N 1
ATOM 639 C CA . GLY A 1 89 ? 34.583 4.722 -31.726 1.00 92.69 89 GLY A CA 1
ATOM 640 C C . GLY A 1 89 ? 34.151 4.796 -30.255 1.00 92.69 89 GLY A C 1
ATOM 641 O O . GLY A 1 89 ? 33.008 4.494 -29.900 1.00 92.69 89 GLY A O 1
ATOM 642 N N . GLU A 1 90 ? 35.047 5.264 -29.384 1.00 92.00 90 GLU A N 1
ATOM 643 C CA . GLU A 1 90 ? 34.785 5.399 -27.939 1.00 92.00 90 GLU A CA 1
ATOM 644 C C . GLU A 1 90 ? 33.568 6.291 -27.643 1.00 92.00 90 GLU A C 1
ATOM 646 O O . GLU A 1 90 ? 32.704 5.935 -26.839 1.00 92.00 90 GLU A O 1
ATOM 651 N N . PHE A 1 91 ? 33.458 7.427 -28.339 1.00 93.88 91 PHE A N 1
ATOM 652 C CA . PHE A 1 91 ? 32.336 8.354 -28.177 1.00 93.88 91 PHE A CA 1
ATOM 653 C C . PHE A 1 91 ? 31.001 7.741 -28.623 1.00 93.88 91 PHE A C 1
ATOM 655 O O . PHE A 1 91 ? 30.003 7.849 -27.910 1.00 93.88 91 PHE A O 1
ATOM 662 N N . GLU A 1 92 ? 30.977 7.069 -29.777 1.00 91.75 92 GLU A N 1
ATOM 663 C CA . GLU A 1 92 ? 29.770 6.412 -30.292 1.00 91.75 92 GLU A CA 1
ATOM 664 C C . GLU A 1 92 ? 29.320 5.290 -29.359 1.00 91.75 92 GLU A C 1
ATOM 666 O O . GLU A 1 92 ? 28.138 5.184 -29.037 1.00 91.75 92 GLU A O 1
ATOM 671 N N . THR A 1 93 ? 30.270 4.502 -28.852 1.00 92.19 93 THR A N 1
ATOM 672 C CA . THR A 1 93 ? 30.003 3.452 -27.866 1.00 92.19 93 THR A CA 1
ATOM 673 C C . THR A 1 93 ? 29.387 4.042 -26.598 1.00 92.19 93 THR A C 1
ATOM 675 O O . THR A 1 93 ? 28.367 3.547 -26.116 1.00 92.19 93 THR A O 1
ATOM 678 N N . GLY A 1 94 ? 29.943 5.147 -26.088 1.00 93.94 94 GLY A N 1
ATOM 679 C CA . GLY A 1 94 ? 29.384 5.868 -24.944 1.00 93.94 94 GLY A CA 1
ATOM 680 C C . GLY A 1 94 ? 27.957 6.365 -25.194 1.00 93.94 94 GLY A C 1
ATOM 681 O O . GLY A 1 94 ? 27.084 6.190 -24.342 1.00 93.94 94 GLY A O 1
ATOM 682 N N . ALA A 1 95 ? 27.689 6.920 -26.377 1.00 93.38 95 ALA A N 1
ATOM 683 C CA . ALA A 1 95 ? 26.358 7.383 -26.763 1.00 93.38 95 ALA A CA 1
ATOM 684 C C . ALA A 1 95 ? 25.343 6.231 -26.860 1.00 93.38 95 ALA A C 1
ATOM 686 O O . ALA A 1 95 ? 24.218 6.363 -26.379 1.00 93.38 95 ALA A O 1
ATOM 687 N N . VAL A 1 96 ? 25.739 5.083 -27.420 1.00 93.88 96 VAL A N 1
ATOM 688 C CA . VAL A 1 96 ? 24.897 3.879 -27.500 1.00 93.88 96 VAL A CA 1
ATOM 689 C C . VAL A 1 96 ? 24.571 3.341 -26.110 1.00 93.88 96 VAL A C 1
ATOM 691 O O . VAL A 1 96 ? 23.408 3.058 -25.816 1.00 93.88 96 VAL A O 1
ATOM 694 N N . VAL A 1 97 ? 25.571 3.245 -25.230 1.00 94.62 97 VAL A N 1
ATOM 695 C CA . VAL A 1 97 ? 25.365 2.812 -23.842 1.00 94.62 97 VAL A CA 1
ATOM 696 C C . VAL A 1 97 ? 24.427 3.773 -23.115 1.00 94.62 97 VAL A C 1
ATOM 698 O O . VAL A 1 97 ? 23.491 3.320 -22.460 1.00 94.62 97 VAL A O 1
ATOM 701 N N . ALA A 1 98 ? 24.612 5.087 -23.266 1.00 95.31 98 ALA A N 1
ATOM 702 C CA . ALA A 1 98 ? 23.734 6.085 -22.659 1.00 95.31 98 ALA A CA 1
ATOM 703 C C . ALA A 1 98 ? 22.293 6.002 -23.197 1.00 95.31 98 ALA A C 1
ATOM 705 O O . ALA A 1 98 ? 21.341 6.054 -22.416 1.00 95.31 98 ALA A O 1
ATOM 706 N N . ALA A 1 99 ? 22.120 5.811 -24.507 1.00 93.88 99 ALA A N 1
ATOM 707 C CA . ALA A 1 99 ? 20.813 5.657 -25.145 1.00 93.88 99 ALA A CA 1
ATOM 708 C C . ALA A 1 99 ? 20.095 4.360 -24.729 1.00 93.88 99 ALA A C 1
ATOM 710 O O . ALA A 1 99 ? 18.868 4.339 -24.615 1.00 93.88 99 ALA A O 1
ATOM 711 N N . ALA A 1 100 ? 20.839 3.285 -24.459 1.00 95.06 100 ALA A N 1
ATOM 712 C CA . ALA A 1 100 ? 20.284 2.052 -23.910 1.00 95.06 100 ALA A CA 1
ATOM 713 C C . ALA A 1 100 ? 19.939 2.203 -22.418 1.00 95.06 100 ALA A C 1
ATOM 715 O O . ALA A 1 100 ? 18.832 1.866 -21.998 1.00 95.06 100 ALA A O 1
ATOM 716 N N . ALA A 1 101 ? 20.866 2.735 -21.619 1.00 96.31 101 ALA A N 1
ATOM 717 C CA . ALA A 1 101 ? 20.752 2.799 -20.165 1.00 96.31 101 ALA A CA 1
ATOM 718 C C . ALA A 1 101 ? 19.749 3.855 -19.678 1.00 96.31 101 ALA A C 1
ATOM 720 O O . ALA A 1 101 ? 19.015 3.596 -18.725 1.00 96.31 101 ALA A O 1
ATOM 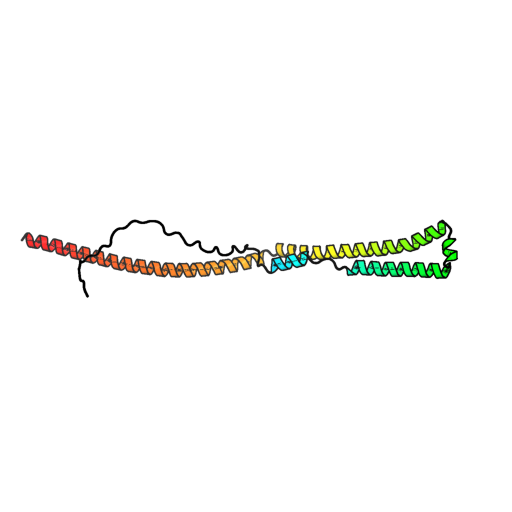721 N N . GLY A 1 102 ? 19.681 5.025 -20.319 1.00 96.38 102 GLY A N 1
ATOM 722 C CA . GLY A 1 102 ? 18.835 6.140 -19.879 1.00 96.38 102 GLY A CA 1
ATOM 723 C C . GLY A 1 102 ? 17.356 5.755 -19.731 1.00 96.38 102 GLY A C 1
ATOM 724 O O . GLY A 1 102 ? 16.800 5.875 -18.637 1.00 96.38 102 GLY A O 1
ATOM 725 N N . PRO A 1 103 ? 16.712 5.220 -20.780 1.00 95.88 103 PRO A N 1
ATOM 726 C CA . PRO A 1 103 ? 15.324 4.768 -20.708 1.00 95.88 103 PRO A CA 1
ATOM 727 C C . PRO A 1 103 ? 15.122 3.600 -19.741 1.00 95.88 103 PRO A C 1
ATOM 729 O O . PRO A 1 103 ? 14.101 3.553 -19.061 1.00 95.88 103 PRO A O 1
ATOM 732 N N . LEU A 1 104 ? 16.101 2.696 -19.607 1.00 96.19 104 LEU A N 1
ATOM 733 C CA . LEU A 1 104 ? 16.047 1.616 -18.617 1.00 96.19 104 LEU A CA 1
ATOM 734 C C . LEU A 1 104 ? 15.951 2.161 -17.192 1.00 96.19 104 LEU A C 1
ATOM 736 O O . LEU A 1 104 ? 15.111 1.700 -16.417 1.00 96.19 104 LEU A O 1
ATOM 740 N N . LEU A 1 105 ? 16.778 3.156 -16.864 1.00 96.25 105 LEU A N 1
ATOM 741 C CA . LEU A 1 105 ? 16.748 3.819 -15.564 1.00 96.25 105 LEU A CA 1
ATOM 742 C C . LEU A 1 105 ? 15.409 4.518 -15.332 1.00 96.25 105 LEU A C 1
ATOM 744 O O . LEU A 1 105 ? 14.837 4.370 -14.257 1.00 96.25 105 LEU A O 1
ATOM 748 N N . LEU A 1 106 ? 14.870 5.219 -16.335 1.00 96.00 106 LEU A N 1
ATOM 749 C CA . LEU A 1 106 ? 13.571 5.890 -16.221 1.00 96.00 106 LEU A CA 1
ATOM 750 C C . LEU A 1 106 ? 12.413 4.905 -16.019 1.00 96.00 106 LEU A C 1
ATOM 752 O O . LEU A 1 106 ? 11.572 5.125 -15.148 1.00 96.00 106 LEU A O 1
ATOM 756 N N . ILE A 1 107 ? 12.381 3.804 -16.777 1.00 95.56 107 ILE A N 1
ATOM 757 C CA . ILE A 1 107 ? 11.366 2.750 -16.635 1.00 95.56 107 ILE A CA 1
ATOM 758 C C . ILE A 1 107 ? 11.422 2.158 -15.224 1.00 95.56 107 ILE A C 1
ATOM 760 O O . ILE A 1 107 ? 10.390 2.040 -14.561 1.00 95.56 107 ILE A O 1
ATOM 764 N N . TRP A 1 108 ? 12.620 1.817 -14.742 1.00 94.06 108 TRP A N 1
ATOM 765 C CA . TRP A 1 108 ? 12.803 1.258 -13.403 1.00 94.06 108 TRP A CA 1
ATOM 766 C C . TRP A 1 108 ? 12.476 2.251 -12.294 1.00 94.06 108 TRP A C 1
ATOM 768 O O . TRP A 1 108 ? 11.835 1.874 -11.315 1.00 94.06 108 TRP A O 1
ATOM 778 N N . MET A 1 109 ? 12.864 3.514 -12.454 1.00 95.50 109 MET A N 1
ATOM 779 C CA . MET A 1 109 ? 12.546 4.579 -11.510 1.00 95.50 109 MET A CA 1
ATOM 780 C C . MET A 1 109 ? 11.032 4.759 -11.392 1.00 95.50 109 MET A C 1
ATOM 782 O O . MET A 1 109 ? 10.499 4.722 -10.285 1.00 95.50 109 MET A O 1
ATOM 786 N N . LEU A 1 110 ? 10.323 4.849 -12.520 1.00 93.31 110 LEU A N 1
ATOM 787 C CA . LEU A 1 110 ? 8.867 4.967 -12.535 1.00 93.31 110 LEU A CA 1
ATOM 788 C C . LEU A 1 110 ? 8.194 3.737 -11.912 1.00 93.31 110 LEU A C 1
ATOM 790 O O . LEU A 1 110 ? 7.294 3.871 -11.082 1.00 93.31 110 LEU A O 1
ATOM 794 N N . ALA A 1 111 ? 8.651 2.536 -12.264 1.00 92.19 111 ALA A N 1
ATOM 795 C CA . ALA A 1 111 ? 8.135 1.297 -11.695 1.00 92.19 111 ALA A CA 1
ATOM 796 C C . ALA A 1 111 ? 8.340 1.229 -10.177 1.00 92.19 111 ALA A C 1
ATOM 798 O O . ALA A 1 111 ? 7.424 0.835 -9.453 1.00 92.19 111 ALA A O 1
ATOM 799 N N . TRP A 1 112 ? 9.509 1.648 -9.689 1.00 90.75 112 TRP A N 1
ATOM 800 C CA . TRP A 1 112 ? 9.819 1.702 -8.265 1.00 90.75 112 TRP A CA 1
ATOM 801 C C . TRP A 1 112 ? 8.931 2.710 -7.530 1.00 90.75 112 TRP A C 1
ATOM 803 O O . TRP A 1 112 ? 8.342 2.364 -6.506 1.00 90.75 112 TRP A O 1
ATOM 813 N N . THR A 1 113 ? 8.746 3.914 -8.080 1.00 90.69 113 THR A N 1
ATOM 814 C CA . THR A 1 113 ? 7.856 4.930 -7.501 1.00 90.69 113 THR A CA 1
ATOM 815 C C . THR A 1 113 ? 6.412 4.440 -7.427 1.00 90.69 113 THR A C 1
ATOM 817 O O . THR A 1 113 ? 5.769 4.580 -6.387 1.00 90.69 113 THR A O 1
ATOM 820 N N . ILE A 1 114 ? 5.899 3.817 -8.493 1.00 87.62 114 ILE A N 1
ATOM 821 C CA . ILE A 1 114 ? 4.530 3.283 -8.511 1.00 87.62 114 ILE A CA 1
ATOM 822 C C . ILE A 1 114 ? 4.396 2.129 -7.513 1.00 87.62 114 ILE A C 1
ATOM 824 O O . ILE A 1 114 ? 3.435 2.093 -6.745 1.00 87.62 114 ILE A O 1
ATOM 828 N N . TRP A 1 115 ? 5.353 1.197 -7.489 1.00 84.62 115 TRP A N 1
ATOM 829 C CA . TRP A 1 115 ? 5.327 0.063 -6.566 1.00 84.62 115 TRP A CA 1
ATOM 830 C C . TRP A 1 115 ? 5.337 0.528 -5.104 1.00 84.62 115 TRP A C 1
ATOM 832 O O . TRP A 1 115 ? 4.487 0.102 -4.318 1.00 84.62 115 TRP A O 1
ATOM 842 N N . ARG A 1 116 ? 6.210 1.482 -4.764 1.00 81.81 116 ARG A N 1
ATOM 843 C CA . ARG A 1 116 ? 6.289 2.075 -3.426 1.00 81.81 116 ARG A CA 1
ATOM 844 C C . ARG A 1 116 ? 5.037 2.878 -3.062 1.00 81.81 116 ARG A C 1
ATOM 846 O O . ARG A 1 116 ? 4.569 2.811 -1.927 1.00 81.81 116 ARG A O 1
ATOM 853 N N . GLY A 1 117 ? 4.457 3.591 -4.026 1.00 79.62 117 GLY A N 1
ATOM 854 C CA . GLY A 1 117 ? 3.200 4.319 -3.845 1.00 79.62 117 GLY A CA 1
ATOM 855 C C . GLY A 1 117 ? 2.013 3.396 -3.556 1.00 79.62 117 GLY A C 1
ATOM 856 O O . GLY A 1 117 ? 1.170 3.717 -2.718 1.00 79.62 117 GLY A O 1
ATOM 857 N N . GLN A 1 118 ? 1.959 2.216 -4.185 1.00 77.88 118 GLN A N 1
ATOM 858 C CA . GLN A 1 118 ? 0.913 1.229 -3.895 1.00 77.88 118 GLN A CA 1
ATOM 859 C C . GLN A 1 118 ? 1.036 0.631 -2.491 1.00 77.88 118 GLN A C 1
ATOM 861 O O . GLN A 1 118 ? 0.013 0.414 -1.841 1.00 77.88 118 GLN A O 1
ATOM 866 N N . GLU A 1 119 ? 2.258 0.409 -2.002 1.00 74.31 119 GLU A N 1
ATOM 867 C CA . GLU A 1 119 ? 2.488 -0.018 -0.615 1.00 74.31 119 GLU A CA 1
ATOM 868 C C . GLU A 1 119 ? 1.967 1.021 0.383 1.00 74.31 119 GLU A C 1
ATOM 870 O O . GLU A 1 119 ? 1.247 0.672 1.319 1.00 74.31 119 GLU A O 1
ATOM 875 N N . MET A 1 120 ? 2.261 2.304 0.152 1.00 72.69 120 MET A N 1
ATOM 876 C CA . MET A 1 120 ? 1.790 3.380 1.025 1.00 72.69 120 MET A CA 1
ATOM 877 C C . MET A 1 120 ? 0.269 3.527 1.002 1.00 72.69 120 MET A C 1
ATOM 879 O O . MET A 1 120 ? -0.332 3.680 2.061 1.00 72.69 120 MET A O 1
ATOM 883 N N . LYS A 1 121 ? -0.373 3.396 -0.166 1.00 75.44 121 LYS A N 1
ATOM 884 C CA . LYS A 1 121 ? -1.839 3.470 -0.268 1.00 75.44 121 LYS A CA 1
ATOM 885 C C . LYS A 1 121 ? -2.533 2.405 0.592 1.00 75.44 121 LYS A C 1
ATOM 887 O O . LYS A 1 121 ? -3.482 2.717 1.307 1.00 75.44 121 LYS A O 1
ATOM 892 N N . LEU A 1 122 ? -2.026 1.171 0.565 1.00 72.88 122 LEU A N 1
ATOM 893 C CA . LEU A 1 122 ? -2.533 0.072 1.395 1.00 72.88 122 LEU A CA 1
ATOM 894 C C . LEU A 1 122 ? -2.380 0.359 2.897 1.00 72.88 122 LEU A C 1
ATOM 896 O O . LEU A 1 122 ? -3.292 0.081 3.674 1.00 72.88 122 LEU A O 1
ATOM 900 N N . MET A 1 123 ? -1.254 0.947 3.309 1.00 72.12 123 MET A N 1
ATOM 901 C CA . MET A 1 123 ? -1.025 1.321 4.709 1.00 72.12 123 MET A CA 1
ATOM 902 C C . MET A 1 123 ? -1.919 2.487 5.154 1.00 72.12 123 MET A C 1
ATOM 904 O O . MET A 1 123 ? -2.467 2.450 6.254 1.00 72.12 123 MET A O 1
ATOM 908 N N . SER A 1 124 ? -2.127 3.493 4.302 1.00 71.50 124 SER A N 1
ATOM 909 C CA . SER A 1 124 ? -3.007 4.628 4.598 1.00 71.50 124 SER A CA 1
ATOM 910 C C . SER A 1 124 ? -4.466 4.209 4.770 1.00 71.50 124 SER A C 1
ATOM 912 O O . SER A 1 124 ? -5.132 4.714 5.667 1.00 71.50 124 SER A O 1
ATOM 914 N N . GLU A 1 125 ? -4.965 3.254 3.979 1.00 77.19 125 GLU A N 1
ATOM 915 C CA . GLU A 1 125 ? -6.320 2.709 4.155 1.00 77.19 125 GLU A CA 1
ATOM 916 C C . GLU A 1 125 ? -6.477 1.971 5.499 1.00 77.19 125 GLU A C 1
ATOM 918 O O . GLU A 1 125 ? -7.508 2.097 6.166 1.00 77.19 125 GLU A O 1
ATOM 923 N N . ALA A 1 126 ? -5.447 1.239 5.937 1.00 73.19 126 ALA A N 1
ATOM 924 C CA . ALA A 1 126 ? -5.439 0.576 7.243 1.00 73.19 126 ALA A CA 1
ATOM 925 C C . ALA A 1 126 ? -5.406 1.582 8.410 1.00 73.19 126 ALA A C 1
ATOM 927 O O . ALA A 1 126 ? -6.129 1.419 9.399 1.00 73.19 126 ALA A O 1
ATOM 928 N N . LEU A 1 127 ? -4.616 2.650 8.276 1.00 77.31 127 LEU A N 1
ATOM 929 C CA . LEU A 1 127 ? -4.567 3.741 9.249 1.00 77.31 127 LEU A CA 1
ATOM 930 C C . LEU A 1 127 ? -5.886 4.515 9.295 1.00 77.31 127 LEU A C 1
ATOM 932 O O . LEU A 1 127 ? -6.387 4.766 10.384 1.00 77.31 127 LEU A O 1
ATOM 936 N N . ALA A 1 128 ? -6.498 4.813 8.147 1.00 75.19 128 ALA A N 1
ATOM 937 C CA . ALA A 1 128 ? -7.786 5.498 8.077 1.00 75.19 128 ALA A CA 1
ATOM 938 C C . ALA A 1 128 ? -8.899 4.694 8.766 1.00 75.19 128 ALA A C 1
ATOM 940 O O . ALA A 1 128 ? -9.672 5.250 9.539 1.00 75.19 128 ALA A O 1
ATOM 941 N N . ARG A 1 129 ? -8.948 3.370 8.565 1.00 73.94 129 ARG A N 1
ATOM 942 C CA . ARG A 1 129 ? -9.912 2.504 9.268 1.00 73.94 129 ARG A CA 1
ATOM 943 C C . ARG A 1 129 ? -9.686 2.466 10.774 1.00 73.94 129 ARG A C 1
ATOM 945 O O . ARG A 1 129 ? -10.651 2.468 11.531 1.00 73.94 129 ARG A O 1
ATOM 952 N N . THR A 1 130 ? -8.428 2.424 11.208 1.00 73.44 130 THR A N 1
ATOM 953 C CA . THR A 1 130 ? -8.092 2.461 12.638 1.00 73.44 130 THR A CA 1
ATOM 954 C C . THR A 1 130 ? -8.455 3.815 13.246 1.00 73.44 130 THR A C 1
ATOM 956 O O . THR A 1 130 ? -9.046 3.855 14.318 1.00 73.44 130 THR A O 1
ATOM 959 N N . ALA A 1 131 ? -8.184 4.911 12.535 1.00 77.38 131 ALA A N 1
ATOM 960 C CA . ALA A 1 131 ? -8.542 6.261 12.952 1.00 77.38 131 ALA A CA 1
ATOM 961 C C . ALA A 1 131 ? -10.062 6.437 13.075 1.00 77.38 131 ALA A C 1
ATOM 963 O O . ALA A 1 131 ? -10.522 6.936 14.094 1.00 77.38 131 ALA A O 1
ATOM 964 N N . ILE A 1 132 ? -10.849 5.956 12.105 1.00 72.56 132 ILE A N 1
ATOM 965 C CA . ILE A 1 132 ? -12.320 5.977 12.184 1.00 72.56 132 ILE A CA 1
ATOM 966 C C . ILE A 1 132 ? -12.807 5.168 13.393 1.00 72.56 132 ILE A C 1
ATOM 968 O O . ILE A 1 132 ? -13.613 5.661 14.168 1.00 72.56 132 ILE A O 1
ATOM 972 N N . ARG A 1 133 ? -12.247 3.977 13.642 1.00 67.00 133 ARG A N 1
ATOM 973 C CA . ARG A 1 133 ? -12.568 3.186 14.847 1.00 67.00 133 ARG A CA 1
ATOM 974 C C . ARG A 1 133 ? -12.207 3.870 16.166 1.00 67.00 133 ARG A C 1
ATOM 976 O O . ARG A 1 133 ? -12.868 3.629 17.165 1.00 67.00 133 ARG A O 1
ATOM 983 N N . LEU A 1 134 ? -11.143 4.666 16.190 1.00 72.69 134 LEU A N 1
ATOM 984 C CA . LEU A 1 134 ? -10.793 5.501 17.343 1.00 72.69 134 LEU A CA 1
ATOM 985 C C . LEU A 1 134 ? -11.737 6.705 17.486 1.00 72.69 134 LEU A C 1
ATOM 987 O O . LEU A 1 134 ? -11.881 7.225 18.587 1.00 72.69 134 LEU A O 1
ATOM 991 N N . SER A 1 135 ? -12.355 7.138 16.383 1.00 64.31 135 SER A N 1
ATOM 992 C CA . SER A 1 135 ? -13.280 8.276 16.322 1.00 64.31 135 SER A CA 1
ATOM 993 C C . SER A 1 135 ? -14.709 7.892 16.716 1.00 64.31 135 SER A C 1
ATOM 995 O O . SER A 1 135 ? -15.405 8.736 17.268 1.00 64.31 135 SER A O 1
ATOM 997 N N . ASP A 1 136 ? -15.095 6.626 16.511 1.00 59.00 136 ASP A N 1
ATOM 998 C CA . ASP A 1 136 ? -16.364 6.037 16.964 1.00 59.00 136 ASP A CA 1
ATOM 999 C C . ASP A 1 136 ? -16.141 5.042 18.127 1.00 59.00 136 ASP A C 1
ATOM 1001 O O . ASP A 1 136 ? -16.250 3.823 17.954 1.00 59.00 136 ASP A O 1
ATOM 1005 N N . PRO A 1 137 ? -15.824 5.511 19.351 1.00 61.59 137 PRO A N 1
ATOM 1006 C CA . PRO A 1 137 ? -15.805 4.649 20.534 1.00 61.59 137 PRO A CA 1
ATOM 1007 C C . PRO A 1 137 ? -17.212 4.165 20.944 1.00 61.59 137 PRO A C 1
ATOM 1009 O O . PRO A 1 137 ? -17.330 3.208 21.713 1.00 61.59 137 PRO A O 1
ATOM 1012 N N . GLU A 1 138 ? -18.273 4.805 20.439 1.00 60.66 138 GLU A N 1
ATOM 1013 C CA . GLU A 1 138 ? -19.675 4.552 20.800 1.00 60.66 138 GLU A CA 1
ATOM 1014 C C . GLU A 1 138 ? -20.131 3.125 20.471 1.00 60.66 138 GLU A C 1
ATOM 1016 O O . GLU A 1 138 ? -20.687 2.441 21.333 1.00 60.66 138 GLU A O 1
ATOM 1021 N N . ASP A 1 139 ? -19.858 2.631 19.262 1.00 61.44 139 ASP A N 1
ATOM 1022 C CA . ASP A 1 139 ? -20.354 1.320 18.823 1.00 61.44 139 ASP A CA 1
ATOM 1023 C C . ASP A 1 139 ? -19.734 0.167 19.627 1.00 61.44 139 ASP A C 1
ATOM 1025 O O . ASP A 1 139 ? -20.406 -0.808 19.985 1.00 61.44 139 ASP A O 1
ATOM 1029 N N . PHE A 1 140 ? -18.447 0.284 19.971 1.00 58.09 140 PHE A N 1
ATOM 1030 C CA . PHE A 1 140 ? -17.751 -0.730 20.765 1.00 58.09 140 PHE A CA 1
ATOM 1031 C C . PHE A 1 140 ? -18.198 -0.717 22.233 1.00 58.09 140 PHE A C 1
ATOM 1033 O O . PHE A 1 140 ? -18.336 -1.778 22.851 1.00 58.09 140 PHE A O 1
ATOM 1040 N N . ALA A 1 141 ? -18.476 0.469 22.780 1.00 62.69 141 ALA A N 1
ATOM 1041 C CA . ALA A 1 141 ? -19.058 0.614 24.109 1.00 62.69 141 ALA A CA 1
ATOM 1042 C C . ALA A 1 141 ? -20.490 0.048 24.156 1.00 62.69 141 ALA A C 1
ATOM 1044 O O . ALA A 1 141 ? -20.826 -0.701 25.073 1.00 62.69 141 ALA A O 1
ATOM 1045 N N . THR A 1 142 ? -21.309 0.312 23.136 1.00 69.19 142 THR A N 1
ATOM 1046 C CA . THR A 1 142 ? -22.714 -0.127 23.065 1.00 69.19 142 THR A CA 1
ATOM 1047 C C . THR A 1 142 ? -22.852 -1.653 23.024 1.00 69.19 142 THR A C 1
ATOM 1049 O O . THR A 1 142 ? -23.696 -2.227 23.723 1.00 69.19 142 THR A O 1
ATOM 1052 N N . GLY A 1 143 ? -21.986 -2.345 22.274 1.00 75.50 143 GLY A N 1
ATOM 1053 C CA . GLY A 1 143 ? -21.961 -3.813 22.239 1.00 75.50 143 GLY A CA 1
ATOM 1054 C C . GLY A 1 143 ? -21.551 -4.447 23.577 1.00 75.50 143 GLY A C 1
ATOM 1055 O O . GLY A 1 143 ? -22.174 -5.417 24.027 1.00 75.50 143 GLY A O 1
ATOM 1056 N N . GLN A 1 144 ? -20.554 -3.871 24.261 1.00 76.81 144 GLN A N 1
ATOM 1057 C CA . GLN A 1 144 ? -20.167 -4.305 25.609 1.00 76.81 144 GLN A CA 1
ATOM 1058 C C . GLN A 1 144 ? -21.279 -4.054 26.632 1.00 76.81 144 GLN A C 1
ATOM 1060 O O . GLN A 1 144 ? -21.608 -4.959 27.395 1.00 76.81 144 GLN A O 1
ATOM 1065 N N . ILE A 1 145 ? -21.918 -2.881 26.608 1.00 82.31 145 ILE A N 1
ATOM 1066 C CA . ILE A 1 145 ? -23.033 -2.541 27.507 1.00 82.31 145 ILE A CA 1
ATOM 1067 C C . ILE A 1 145 ? -24.221 -3.487 27.289 1.00 82.31 145 ILE A C 1
ATOM 1069 O O . ILE A 1 145 ? -24.842 -3.942 28.250 1.00 82.31 145 ILE A O 1
ATOM 1073 N N . THR A 1 146 ? -24.524 -3.852 26.042 1.00 86.44 146 THR A N 1
ATOM 1074 C CA . THR A 1 146 ? -25.606 -4.802 25.730 1.00 86.44 146 THR A CA 1
ATOM 1075 C C . THR A 1 146 ? -25.287 -6.208 26.255 1.00 86.44 146 THR A C 1
ATOM 1077 O O . THR A 1 146 ? -26.145 -6.884 26.822 1.00 86.44 146 THR A O 1
ATOM 1080 N N . THR A 1 147 ? -24.029 -6.637 26.145 1.00 88.75 147 THR A N 1
ATOM 1081 C CA . THR A 1 147 ? -23.583 -7.931 26.681 1.00 88.75 147 THR A CA 1
ATOM 1082 C C . THR A 1 147 ? -23.658 -7.945 28.206 1.00 88.75 147 THR A C 1
ATOM 1084 O O . THR A 1 147 ? -24.286 -8.840 28.774 1.00 88.75 147 THR A O 1
ATOM 1087 N N . ILE A 1 148 ? -23.107 -6.920 28.864 1.00 90.69 148 ILE A N 1
ATOM 1088 C CA . ILE A 1 148 ? -23.132 -6.771 30.324 1.00 90.69 148 ILE A CA 1
ATOM 1089 C C . ILE A 1 148 ? -24.573 -6.695 30.829 1.00 90.69 148 ILE A C 1
ATOM 1091 O O . ILE A 1 148 ? -24.931 -7.427 31.740 1.00 90.69 148 ILE A O 1
ATOM 1095 N N . SER A 1 149 ? -25.437 -5.885 30.216 1.00 89.88 149 SER A N 1
ATOM 1096 C CA . SER A 1 149 ? -26.841 -5.778 30.638 1.00 89.88 149 SER A CA 1
ATOM 1097 C C . SER A 1 149 ? -27.599 -7.097 30.489 1.00 89.88 149 SER A C 1
ATOM 1099 O O . SER A 1 149 ? -28.399 -7.442 31.357 1.00 89.88 149 SER A O 1
ATOM 1101 N N . SER A 1 150 ? -27.321 -7.877 29.442 1.00 91.19 150 SER A N 1
ATOM 1102 C CA . SER A 1 150 ? -27.904 -9.211 29.284 1.00 91.19 150 SER A CA 1
ATOM 1103 C C . SER A 1 150 ? -27.384 -10.215 30.320 1.00 91.19 150 SER A C 1
ATOM 1105 O O . SER A 1 150 ? -28.120 -11.117 30.714 1.00 91.19 150 SER A O 1
ATOM 1107 N N . ALA A 1 151 ? -26.129 -10.078 30.758 1.00 94.12 151 ALA A N 1
ATOM 1108 C CA . ALA A 1 151 ? -25.549 -10.902 31.812 1.00 94.12 151 ALA A CA 1
ATOM 1109 C C . ALA A 1 151 ? -26.129 -10.518 33.178 1.00 94.12 151 ALA A C 1
ATOM 1111 O O . ALA A 1 151 ? -26.601 -11.385 33.896 1.00 94.12 151 ALA A O 1
ATOM 1112 N N . VAL A 1 152 ? -26.206 -9.219 33.481 1.00 92.06 152 VAL A N 1
ATOM 1113 C CA . VAL A 1 152 ? -26.800 -8.695 34.718 1.00 92.06 152 VAL A CA 1
ATOM 1114 C C . VAL A 1 152 ? -28.277 -9.064 34.827 1.00 92.06 152 VAL A C 1
ATOM 1116 O O . VAL A 1 152 ? -28.708 -9.459 35.899 1.00 92.06 152 VAL A O 1
ATOM 1119 N N . ARG A 1 153 ? -29.062 -8.996 33.740 1.00 94.44 153 ARG A N 1
ATOM 1120 C CA . ARG A 1 153 ? -30.463 -9.462 33.758 1.00 94.44 153 ARG A CA 1
ATOM 1121 C C . ARG A 1 153 ? -30.565 -10.939 34.127 1.00 94.44 153 ARG A C 1
ATOM 1123 O O . ARG A 1 153 ? -31.340 -11.277 35.006 1.00 94.44 153 ARG A O 1
ATOM 1130 N N . ARG A 1 154 ? -29.746 -11.790 33.500 1.00 95.19 154 ARG A N 1
ATOM 1131 C CA . ARG A 1 154 ? -29.706 -13.230 33.799 1.00 95.19 154 ARG A CA 1
ATOM 1132 C C . ARG A 1 154 ? -29.275 -13.513 35.237 1.00 95.19 154 ARG A C 1
ATOM 1134 O O . ARG A 1 154 ? -29.871 -14.365 35.883 1.00 95.19 154 ARG A O 1
ATOM 1141 N N . GLU A 1 155 ? -28.285 -12.779 35.732 1.00 96.44 155 GLU A N 1
ATOM 1142 C CA . GLU A 1 155 ? -27.816 -12.898 37.114 1.00 96.44 155 GLU A CA 1
ATOM 1143 C C . GLU A 1 155 ? -28.892 -12.452 38.109 1.00 96.44 155 GLU A C 1
ATOM 1145 O O . GLU A 1 155 ? -29.140 -13.122 39.104 1.00 96.44 155 GLU A O 1
ATOM 1150 N N . LEU A 1 156 ? -29.586 -11.349 37.820 1.00 96.62 156 LEU A N 1
ATOM 1151 C CA . LEU A 1 156 ? -30.688 -10.858 38.644 1.00 96.62 156 LEU A CA 1
ATOM 1152 C C . LEU A 1 156 ? -31.886 -11.807 38.636 1.00 96.62 156 LEU A C 1
ATOM 1154 O O . LEU A 1 156 ? -32.508 -11.976 39.679 1.00 96.62 156 LEU A O 1
ATOM 1158 N N . ASP A 1 157 ? -32.202 -12.431 37.501 1.00 96.81 157 ASP A N 1
ATOM 1159 C CA . ASP A 1 157 ? -33.257 -13.443 37.427 1.00 96.81 157 ASP A CA 1
ATOM 1160 C C . ASP A 1 157 ? -32.900 -14.659 38.300 1.00 96.81 157 ASP A C 1
ATOM 1162 O O . ASP A 1 157 ? -33.735 -15.117 39.080 1.00 96.81 157 ASP A O 1
ATOM 1166 N N . ALA A 1 158 ? -31.638 -15.106 38.269 1.00 95.62 158 ALA A N 1
ATOM 1167 C CA . ALA A 1 158 ? -31.145 -16.175 39.139 1.00 95.62 158 ALA A CA 1
ATOM 1168 C C . ALA A 1 158 ? -31.150 -15.777 40.629 1.00 95.62 158 ALA A C 1
ATOM 1170 O O . ALA A 1 158 ? -31.570 -16.554 41.487 1.00 95.62 158 ALA A O 1
ATOM 1171 N N . MET A 1 159 ? -30.736 -14.548 40.956 1.00 95.31 159 MET A N 1
ATOM 1172 C CA . MET A 1 159 ? -30.803 -14.022 42.323 1.00 95.31 159 MET A CA 1
ATOM 1173 C C . MET A 1 159 ? -32.240 -13.889 42.817 1.00 95.31 159 MET A C 1
ATOM 1175 O O . MET A 1 159 ? -32.507 -14.152 43.986 1.00 95.31 159 MET A O 1
ATOM 1179 N N . ARG A 1 160 ? -33.166 -13.475 41.948 1.00 95.94 160 ARG A N 1
ATOM 1180 C CA . ARG A 1 160 ? -34.586 -13.356 42.280 1.00 95.94 160 ARG A CA 1
ATOM 1181 C C . ARG A 1 160 ? -35.174 -14.718 42.614 1.00 95.94 160 ARG A C 1
ATOM 1183 O O . ARG A 1 160 ? -35.853 -14.841 43.625 1.00 95.94 160 ARG A O 1
ATOM 1190 N N . GLU A 1 161 ? -34.869 -15.730 41.813 1.00 95.75 161 GLU A N 1
ATOM 1191 C CA . GLU A 1 161 ? -35.295 -17.102 42.083 1.00 95.75 161 GLU A CA 1
ATOM 1192 C C . GLU A 1 161 ? -34.709 -17.625 43.406 1.00 95.75 161 GLU A C 1
ATOM 1194 O O . GLU A 1 161 ? -35.431 -18.190 44.230 1.00 95.75 161 GLU A O 1
ATOM 1199 N N . GLY A 1 162 ? -33.427 -17.350 43.669 1.00 92.94 162 GLY A N 1
ATOM 1200 C CA . GLY A 1 162 ? -32.787 -17.677 44.945 1.00 92.94 162 GLY A CA 1
ATOM 1201 C C . GLY A 1 162 ? -33.406 -16.948 46.145 1.00 92.94 162 GLY A C 1
ATOM 1202 O O . GLY A 1 162 ? -33.583 -17.546 47.207 1.00 92.94 162 GLY A O 1
ATOM 1203 N N . LEU A 1 163 ? -33.776 -15.676 45.981 1.00 95.81 163 LEU A N 1
ATOM 1204 C CA . LEU A 1 163 ? -34.428 -14.875 47.017 1.00 95.81 163 LEU A CA 1
ATOM 1205 C C . LEU A 1 163 ? -35.843 -15.377 47.311 1.00 95.81 163 LEU A C 1
ATOM 1207 O O . LEU A 1 163 ? -36.192 -15.527 48.479 1.00 95.81 163 LEU A O 1
ATOM 1211 N N . ASP A 1 164 ? -36.636 -15.668 46.281 1.00 97.06 164 ASP A N 1
ATOM 1212 C CA . ASP A 1 164 ? -37.984 -16.218 46.443 1.00 97.06 164 ASP A CA 1
ATOM 1213 C C . ASP A 1 164 ? -37.932 -17.567 47.189 1.00 97.06 164 ASP A C 1
ATOM 1215 O O . ASP A 1 164 ? -38.740 -17.817 48.089 1.00 97.06 164 ASP A O 1
ATOM 1219 N N . ALA A 1 165 ? -36.929 -18.407 46.903 1.00 94.56 165 ALA A N 1
ATOM 1220 C CA . ALA A 1 165 ? -36.697 -19.657 47.627 1.00 94.56 165 ALA A CA 1
ATOM 1221 C C . ALA A 1 165 ? -36.297 -19.432 49.099 1.00 94.56 165 ALA A C 1
ATOM 1223 O O . ALA A 1 165 ? -36.842 -20.082 49.996 1.00 94.56 165 ALA A O 1
ATOM 1224 N N . ALA A 1 166 ? -35.384 -18.494 49.366 1.00 95.94 166 ALA A N 1
ATOM 1225 C CA . ALA A 1 166 ? -34.942 -18.171 50.722 1.00 95.94 166 ALA A CA 1
ATOM 1226 C C . ALA A 1 166 ? -36.066 -17.556 51.571 1.00 95.94 166 ALA A C 1
ATOM 1228 O O . ALA A 1 166 ? -36.232 -17.913 52.737 1.00 95.94 166 ALA A O 1
ATOM 1229 N N . LEU A 1 167 ? -36.877 -16.667 50.989 1.00 95.88 167 LEU A N 1
ATOM 1230 C CA . LEU A 1 167 ? -38.040 -16.077 51.655 1.00 95.88 167 LEU A CA 1
ATOM 1231 C C . LEU A 1 167 ? -39.082 -17.136 52.005 1.00 95.88 167 LEU A C 1
ATOM 1233 O O . LEU A 1 167 ? -39.655 -17.094 53.093 1.00 95.88 167 LEU A O 1
ATOM 1237 N N . LYS A 1 168 ? -39.294 -18.114 51.120 1.00 96.88 168 LYS A N 1
ATOM 1238 C CA . LYS A 1 168 ? -40.183 -19.238 51.403 1.00 96.88 168 LYS A CA 1
ATOM 1239 C C . LYS A 1 168 ? -39.683 -20.068 52.590 1.00 96.88 168 LYS A C 1
ATOM 1241 O O . LYS A 1 168 ? -40.459 -20.324 53.504 1.00 96.88 168 LYS A O 1
ATOM 1246 N N . GLN A 1 169 ? -38.394 -20.411 52.626 1.00 95.19 169 GLN A N 1
ATOM 1247 C CA . GLN A 1 169 ? -37.795 -21.126 53.762 1.00 95.19 169 GLN A CA 1
ATOM 1248 C C . GLN A 1 169 ? -37.862 -20.327 55.066 1.00 95.19 169 GLN A C 1
ATOM 1250 O O . GL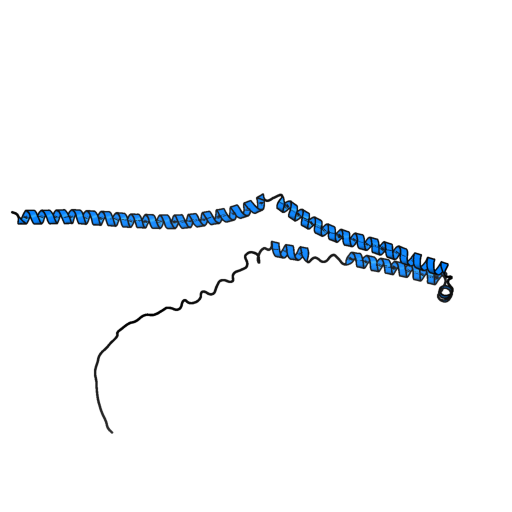N A 1 169 ? -38.152 -20.886 56.120 1.00 95.19 169 GLN A O 1
ATOM 1255 N N . ALA A 1 170 ? -37.620 -19.016 55.012 1.00 96.81 170 ALA A N 1
ATOM 1256 C CA . ALA A 1 170 ? -37.744 -18.150 56.178 1.00 96.81 170 ALA A CA 1
ATOM 1257 C C . ALA A 1 170 ? -39.191 -18.099 56.699 1.00 96.81 170 ALA A C 1
ATOM 1259 O O . ALA A 1 170 ? -39.400 -18.086 57.910 1.00 96.81 170 ALA A O 1
ATOM 1260 N N . GLY A 1 171 ? -40.182 -18.113 55.802 1.00 93.69 171 GLY A N 1
ATOM 1261 C CA . GLY A 1 171 ? -41.597 -18.249 56.155 1.00 93.69 171 GLY A CA 1
ATOM 1262 C C . GLY A 1 171 ? -41.905 -19.588 56.828 1.00 93.69 171 GLY A C 1
ATOM 1263 O O . GLY A 1 171 ? -42.513 -19.604 57.892 1.00 93.69 171 GLY A O 1
ATOM 1264 N N . GLU A 1 172 ? -41.406 -20.696 56.275 1.00 95.25 172 GLU A N 1
ATOM 1265 C CA . GLU A 1 172 ? -41.551 -22.031 56.877 1.00 95.25 172 GLU A CA 1
ATOM 1266 C C . GLU A 1 172 ? -40.911 -22.104 58.279 1.00 95.25 172 GLU A C 1
ATOM 1268 O O . GLU A 1 172 ? -41.511 -22.639 59.212 1.00 95.25 172 GLU A O 1
ATOM 1273 N N . LEU A 1 173 ? -39.722 -21.514 58.456 1.00 96.38 173 LEU A N 1
ATOM 1274 C CA . LEU A 1 173 ? -39.047 -21.391 59.754 1.00 96.38 173 LEU A CA 1
ATOM 1275 C C . LEU A 1 173 ? -39.839 -20.524 60.737 1.00 96.38 173 LEU A C 1
ATOM 1277 O O . LEU A 1 173 ? -39.945 -20.880 61.908 1.00 96.38 173 LEU A O 1
ATOM 1281 N N . LYS A 1 174 ? -40.407 -19.403 60.278 1.00 95.19 174 LYS A N 1
ATOM 1282 C CA . LYS A 1 174 ? -41.249 -18.536 61.109 1.00 95.19 174 LYS A CA 1
ATOM 1283 C C . LYS A 1 174 ? -42.474 -19.294 61.621 1.00 95.19 174 LYS A C 1
ATOM 1285 O O . LYS A 1 174 ? -42.739 -19.260 62.820 1.00 95.19 174 LYS A O 1
ATOM 1290 N N . ASP A 1 175 ? -43.176 -19.992 60.734 1.00 96.06 175 ASP A N 1
ATOM 1291 C CA . ASP A 1 175 ? -44.368 -20.763 61.091 1.00 96.06 175 ASP A CA 1
ATOM 1292 C C . ASP A 1 175 ? -44.034 -21.878 62.094 1.00 96.06 175 ASP A C 1
ATOM 1294 O O . ASP A 1 175 ? -44.818 -22.164 62.998 1.00 96.06 175 ASP A O 1
ATOM 1298 N N . LEU A 1 176 ? -42.861 -22.507 61.960 1.00 96.44 176 LEU A N 1
ATOM 1299 C CA . LEU A 1 176 ? -42.382 -23.517 62.904 1.00 96.44 176 LEU A CA 1
ATOM 1300 C C . LEU A 1 176 ? -42.082 -22.911 64.281 1.00 96.44 176 LEU A C 1
ATOM 1302 O O . LEU A 1 176 ? -42.486 -23.475 65.294 1.00 96.44 176 LEU A O 1
ATOM 1306 N N . VAL A 1 177 ? -41.426 -21.749 64.327 1.00 95.62 177 VAL A N 1
ATOM 1307 C CA . VAL A 1 177 ? -41.119 -21.048 65.583 1.00 95.62 177 VAL A CA 1
ATOM 1308 C C . VAL A 1 177 ? -42.390 -20.584 66.295 1.00 95.62 177 VAL A C 1
ATOM 1310 O O . VAL A 1 177 ? -42.492 -20.764 67.505 1.00 95.62 177 VAL A O 1
ATOM 1313 N N . GLU A 1 178 ? -43.373 -20.028 65.580 1.00 95.81 178 GLU A N 1
ATOM 1314 C CA . GLU A 1 178 ? -44.656 -19.632 66.185 1.00 95.81 178 GLU A CA 1
ATOM 1315 C C . GLU A 1 178 ? -45.379 -20.834 66.816 1.00 95.81 178 GLU A C 1
ATOM 1317 O O . GLU A 1 178 ? -45.886 -20.724 67.934 1.00 95.81 178 GLU A O 1
ATOM 1322 N N . ARG A 1 179 ? -45.353 -22.006 66.163 1.00 95.44 179 ARG A N 1
ATOM 1323 C CA . ARG A 1 179 ? -45.919 -23.247 66.724 1.00 95.44 179 ARG A CA 1
ATOM 1324 C C . ARG A 1 179 ? -45.172 -23.735 67.962 1.00 95.44 179 ARG A C 1
ATOM 1326 O O . ARG A 1 179 ? -45.821 -24.120 68.932 1.00 95.44 179 ARG A O 1
ATOM 1333 N N . GLU A 1 180 ? -43.840 -23.717 67.935 1.00 96.12 180 GLU A N 1
ATOM 1334 C CA . GLU A 1 180 ? -43.011 -24.130 69.074 1.00 96.12 180 GLU A CA 1
ATOM 1335 C C . GLU A 1 180 ? -43.267 -23.225 70.288 1.00 96.12 180 GLU A C 1
ATOM 1337 O O . GLU A 1 180 ? -43.431 -23.702 71.409 1.00 96.12 180 GLU A O 1
ATOM 1342 N N . VAL A 1 181 ? -43.392 -21.911 70.070 1.00 95.06 181 VAL A N 1
ATOM 1343 C CA . VAL A 1 181 ? -43.729 -20.947 71.129 1.00 95.06 181 VAL A CA 1
ATOM 1344 C C . VAL A 1 181 ? -45.125 -21.211 71.700 1.00 95.06 181 VAL A C 1
ATOM 1346 O O . VAL A 1 181 ? -45.285 -21.229 72.919 1.00 95.06 181 VAL A O 1
ATOM 1349 N N . GLU A 1 182 ? -46.129 -21.471 70.859 1.00 93.81 182 GLU A N 1
ATOM 1350 C CA . GLU A 1 182 ? -47.485 -21.803 71.322 1.00 93.81 182 GLU A CA 1
ATOM 1351 C C . GLU A 1 182 ? -47.530 -23.141 72.087 1.00 93.81 182 GLU A C 1
ATOM 1353 O O . GLU A 1 182 ? -48.332 -23.328 73.007 1.00 93.81 182 GLU A O 1
ATOM 1358 N N . GLU A 1 183 ? -46.680 -24.105 71.730 1.00 93.25 183 GLU A N 1
ATOM 1359 C CA . GLU A 1 183 ? -46.517 -25.343 72.493 1.00 93.25 183 GLU A CA 1
ATOM 1360 C C . GLU A 1 183 ? -45.848 -25.105 73.853 1.00 93.25 183 GLU A C 1
ATOM 1362 O O . GLU A 1 183 ? -46.335 -25.632 74.860 1.00 93.25 183 GLU A O 1
ATOM 1367 N N . ILE A 1 184 ? -44.804 -24.271 73.90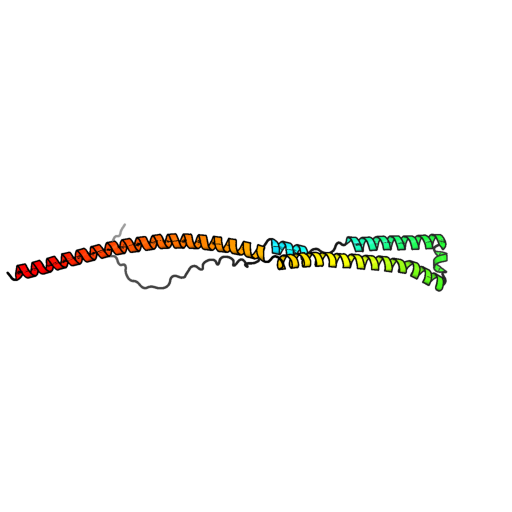8 1.00 92.12 184 ILE A N 1
ATOM 1368 C CA . ILE A 1 184 ? -44.142 -23.868 75.156 1.00 92.12 184 ILE A CA 1
ATOM 1369 C C . ILE A 1 184 ? -45.133 -23.160 76.088 1.00 92.12 184 ILE A C 1
ATOM 1371 O O . ILE A 1 184 ? -45.211 -23.511 77.267 1.00 92.12 184 ILE A O 1
ATOM 1375 N N . ASP A 1 185 ? -45.934 -22.225 75.574 1.00 92.81 185 ASP A N 1
ATOM 1376 C CA . ASP A 1 185 ? -46.893 -21.454 76.375 1.00 92.81 185 ASP A CA 1
ATOM 1377 C C . ASP A 1 185 ? -47.989 -22.363 76.968 1.00 92.81 185 ASP A C 1
ATOM 1379 O O . ASP A 1 185 ? -48.266 -22.357 78.173 1.00 92.81 185 ASP A O 1
ATOM 1383 N N . ARG A 1 186 ? -48.523 -23.287 76.154 1.00 88.56 186 ARG A N 1
ATOM 1384 C CA . ARG A 1 186 ? -49.461 -24.327 76.617 1.00 88.56 186 ARG A CA 1
ATOM 1385 C C . ARG A 1 186 ? -48.818 -25.323 77.588 1.00 88.56 186 ARG A C 1
ATOM 1387 O O . ARG A 1 186 ? -49.492 -25.846 78.479 1.00 88.56 186 ARG A O 1
ATOM 1394 N N . GLY A 1 187 ? -47.541 -25.653 77.408 1.00 85.75 187 GLY A N 1
ATOM 1395 C CA . GLY A 1 187 ? -46.769 -26.518 78.303 1.00 85.75 187 GLY A CA 1
ATOM 1396 C C . GLY A 1 187 ? -46.570 -25.888 79.680 1.00 85.75 187 GLY A C 1
ATOM 1397 O O . GLY A 1 187 ? -46.829 -26.544 80.692 1.00 85.75 187 GLY A O 1
ATOM 1398 N N . SER A 1 188 ? -46.199 -24.608 79.705 1.00 82.06 188 SER A N 1
ATOM 1399 C CA . SER A 1 188 ? -46.052 -23.800 80.916 1.00 82.06 188 SER A CA 1
ATOM 1400 C C . SER A 1 188 ? -47.369 -23.707 81.691 1.00 82.06 188 SER A C 1
ATOM 1402 O O . SER A 1 188 ? -47.420 -24.066 82.869 1.00 82.06 188 SER A O 1
ATOM 1404 N N . GLY A 1 189 ? -48.477 -23.382 81.011 1.00 83.12 189 GLY A N 1
ATOM 1405 C CA . GLY A 1 189 ? -49.800 -23.334 81.645 1.00 83.12 189 GLY A CA 1
ATOM 1406 C C . GLY A 1 189 ? -50.239 -24.674 82.258 1.00 83.12 189 GLY A C 1
ATOM 1407 O O . GLY A 1 189 ? -50.826 -24.712 83.341 1.00 83.12 189 GLY A O 1
ATOM 1408 N N . ARG A 1 190 ? -49.904 -25.808 81.620 1.00 79.06 190 ARG A N 1
ATOM 1409 C CA . ARG A 1 190 ? -50.159 -27.149 82.185 1.00 79.06 190 ARG A CA 1
ATOM 1410 C C . ARG A 1 190 ? -49.276 -27.468 83.392 1.00 79.06 190 ARG A C 1
ATOM 1412 O O . ARG A 1 190 ? -49.726 -28.188 84.284 1.00 79.06 190 ARG A O 1
ATOM 1419 N N . ALA A 1 191 ? -48.036 -26.983 83.413 1.00 74.94 191 ALA A N 1
ATOM 1420 C CA . ALA A 1 191 ? -47.143 -27.143 84.555 1.00 74.94 191 ALA A CA 1
ATOM 1421 C C . ALA A 1 191 ? -47.654 -26.346 85.765 1.00 74.94 191 ALA A C 1
ATOM 1423 O O . ALA A 1 191 ? -47.786 -26.926 86.839 1.00 74.94 191 ALA A O 1
ATOM 1424 N N . GLU A 1 192 ? -48.047 -25.081 85.582 1.00 80.31 192 GLU A N 1
ATOM 1425 C CA . GLU A 1 192 ? -48.632 -24.260 86.654 1.00 80.31 192 GLU A CA 1
ATOM 1426 C C . GLU A 1 192 ? -49.927 -24.854 87.218 1.00 80.31 192 GLU A C 1
ATOM 1428 O O . GLU A 1 192 ? -50.111 -24.900 88.436 1.00 80.31 192 GLU A O 1
ATOM 1433 N N . PHE A 1 193 ? -50.818 -25.352 86.353 1.00 77.06 193 PHE A N 1
ATOM 1434 C CA . PHE A 1 193 ? -52.061 -25.985 86.797 1.00 77.06 193 PHE A CA 1
ATOM 1435 C C . PHE A 1 193 ? -51.798 -27.219 87.671 1.00 77.06 193 PHE A C 1
ATOM 1437 O O . PHE A 1 193 ? -52.480 -27.412 88.678 1.00 77.06 193 PHE A O 1
ATOM 1444 N N . ARG A 1 194 ? -50.794 -28.035 87.319 1.00 71.50 194 ARG A N 1
ATOM 1445 C CA . ARG A 1 194 ? -50.402 -29.227 88.088 1.00 71.50 194 ARG A CA 1
ATOM 1446 C C . ARG A 1 194 ? -49.833 -28.865 89.458 1.00 71.50 194 ARG A C 1
ATOM 1448 O O . ARG A 1 194 ? -50.162 -29.532 90.429 1.00 71.50 194 ARG A O 1
ATOM 1455 N N . THR A 1 195 ? -48.998 -27.830 89.541 1.00 74.38 195 THR A N 1
ATOM 1456 C CA . THR A 1 195 ? -48.449 -27.375 90.825 1.00 74.38 195 THR A CA 1
ATOM 1457 C C . THR A 1 195 ? -49.565 -26.864 91.734 1.00 74.38 195 THR A C 1
ATOM 1459 O O . THR A 1 195 ? -49.643 -27.291 92.879 1.00 74.38 195 THR A O 1
ATOM 1462 N N . ARG A 1 196 ? -50.508 -26.068 91.203 1.00 74.62 196 ARG A N 1
ATOM 1463 C CA . ARG A 1 196 ? -51.679 -25.613 91.975 1.00 74.62 196 ARG A CA 1
ATOM 1464 C C . ARG A 1 196 ? -52.584 -26.747 92.442 1.00 74.62 196 ARG A C 1
ATOM 1466 O O . ARG A 1 196 ? -53.058 -26.706 93.562 1.00 74.62 196 ARG A O 1
ATOM 1473 N N . THR A 1 197 ? -52.816 -27.760 91.609 1.00 72.81 197 THR A N 1
ATOM 1474 C CA . THR A 1 197 ? -53.662 -28.909 91.988 1.00 72.81 197 THR A CA 1
ATOM 1475 C C . THR A 1 197 ? -52.986 -29.897 92.941 1.00 72.81 197 THR A C 1
ATOM 1477 O O . THR A 1 197 ? -53.664 -30.798 93.417 1.00 72.81 197 THR A O 1
ATOM 1480 N N . MET A 1 198 ? -51.679 -29.772 93.203 1.00 70.25 198 MET A N 1
ATOM 1481 C CA . MET A 1 198 ? -50.974 -30.551 94.233 1.00 70.25 198 MET A CA 1
ATOM 1482 C C . MET A 1 198 ? -50.747 -29.778 95.542 1.00 70.25 198 MET A C 1
ATOM 1484 O O . MET A 1 198 ? -50.363 -30.396 96.533 1.00 70.25 198 MET A O 1
ATOM 1488 N N . GLU A 1 199 ? -50.934 -28.455 95.546 1.00 66.06 199 GLU A N 1
ATOM 1489 C CA . GLU A 1 199 ? -50.908 -27.632 96.766 1.00 66.06 199 GLU A CA 1
ATOM 1490 C C . GLU A 1 199 ? -52.263 -27.586 97.499 1.00 66.06 199 GLU A C 1
ATOM 1492 O O . GLU A 1 199 ? -52.277 -27.253 98.684 1.00 66.06 199 GLU A O 1
ATOM 1497 N N . ASP A 1 200 ? -53.358 -27.963 96.827 1.00 51.75 200 ASP A N 1
ATOM 1498 C CA . ASP A 1 200 ? -54.698 -28.196 97.403 1.00 51.75 200 ASP A CA 1
ATOM 1499 C C . ASP A 1 200 ? -54.919 -29.679 97.766 1.00 51.75 200 ASP A C 1
ATOM 1501 O O . ASP A 1 200 ? -55.544 -29.948 98.822 1.00 51.75 200 ASP A O 1
#

pLDDT: mean 77.37, std 19.15, range [35.19, 97.81]

Sequence (200 aa):
MKNKDMASSETQQETPGDATAGKPAAEAGAPVRAANEDSPTGGALYRMIARRPSKRIPLAAVLAGLLWLGAVAAFLWGRYGAEGLATLGEFETGAVVAAAAGPLLLIWMLAWTIWRGQEMKLMSEALARTAIRLSDPEDFATGQITTISSAVRRELDAMREGLDAALKQAGELKDLVEREVEEIDRGSGRAEFRTRTMED

Secondary structure (DSSP, 8-state):
---------------------PPP----------TTTT-HHHHHHHHHHT-PPPTHHHHHHHHHHHHHHHHHHHHHHHHHHHHHHHT--HHHHHHHHHHHHHHHHHHHHHHHHHHHHHHHHHHHHHHHHHHHHHH-HHHHHHHHHHHHHHHHHHHHHHHHHHHHHHHHHHHHHHHHHHHHHHHHHHHHHHHHHHHHHHH-

Radius of gyration: 49.35 Å; chains: 1; bounding box: 90×104×136 Å